Protein AF-A0A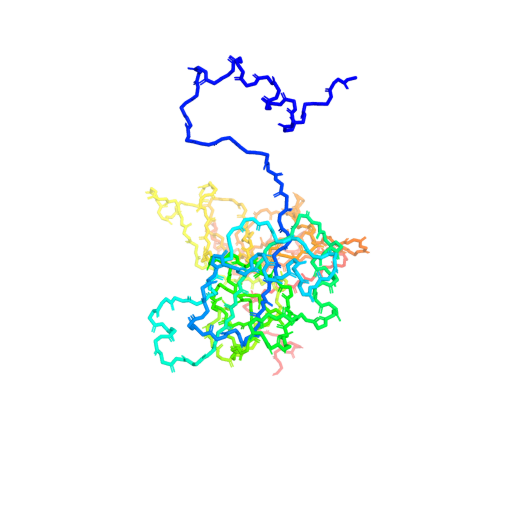6G1GPB8-F1 (afdb_monomer_lite)

Sequence (281 aa):
MQSFTGQYLLDQKAIWEKEVSFHKVQLNQSWFKVVIHGVPIDVDLSNIPSEISLYNDGLQVIGNPYWLTSAEKRQVQKAESIVVAFATEKEASFCIRNKVYIAGISARVEKMYSTSVNAQCRQCQGFGHLESRCRNAPKCQLCGENHPTLRMDVIAVQEPWILGSSQNPRDFTGSNRRSISHRSFTQILPEGDIRPRVMLYAARDMQAQINTSPSFPTDPDCLLLSIRTRGFGFQLLNIYEEASLRDGLARTIPRVVLPFQVQSKTIVLGDFNTHHPLWDP

Radius of gyration: 29.98 Å; chains: 1; bounding box: 63×48×78 Å

Structure (mmCIF, N/CA/C/O backbone):
data_AF-A0A6G1GPB8-F1
#
_entry.id   AF-A0A6G1GPB8-F1
#
loop_
_atom_site.group_PDB
_atom_site.id
_atom_site.type_symbol
_atom_site.label_atom_id
_atom_site.label_alt_id
_atom_site.label_comp_id
_atom_site.label_asym_id
_atom_site.label_entity_id
_atom_site.label_seq_id
_atom_site.pdbx_PDB_ins_code
_atom_site.Cartn_x
_atom_site.Cartn_y
_atom_site.Cartn_z
_atom_site.occupancy
_atom_site.B_iso_or_equiv
_atom_site.auth_seq_id
_atom_site.auth_comp_id
_atom_site.auth_asym_id
_atom_site.auth_atom_id
_atom_site.pdbx_PDB_model_num
ATOM 1 N N . MET A 1 1 ? -17.998 12.418 -35.255 1.00 48.81 1 MET A N 1
ATOM 2 C CA . MET A 1 1 ? -17.055 13.096 -34.338 1.00 48.81 1 MET A CA 1
ATOM 3 C C . MET A 1 1 ? -15.651 12.869 -34.867 1.00 48.81 1 MET A C 1
ATOM 5 O O . MET A 1 1 ? -15.288 11.714 -35.040 1.00 48.81 1 MET A O 1
ATOM 9 N N . GLN A 1 2 ? -14.897 13.922 -35.192 1.00 59.94 2 GLN A N 1
ATOM 10 C CA . GLN A 1 2 ? -13.473 13.770 -35.513 1.00 59.94 2 GLN A CA 1
ATOM 11 C C . GLN A 1 2 ? -12.730 13.327 -34.248 1.00 59.94 2 GLN A C 1
ATOM 13 O O . GLN A 1 2 ? -12.870 13.947 -33.196 1.00 59.94 2 GLN A O 1
ATOM 18 N N . SER A 1 3 ? -11.981 12.229 -34.330 1.00 65.94 3 SER A N 1
ATOM 19 C CA . SER A 1 3 ? -11.117 11.774 -33.245 1.00 65.94 3 SER A CA 1
ATOM 20 C C . SER A 1 3 ? -9.814 12.570 -33.277 1.00 65.94 3 SER A C 1
ATOM 22 O O . SER A 1 3 ? -9.028 12.428 -34.214 1.00 65.94 3 SER A O 1
ATOM 24 N N . PHE A 1 4 ? -9.573 13.392 -32.260 1.00 81.50 4 PHE A N 1
ATOM 25 C CA . PHE A 1 4 ? -8.315 14.118 -32.094 1.00 81.50 4 PHE A CA 1
ATOM 26 C C . PHE A 1 4 ? -7.210 13.149 -31.655 1.00 81.50 4 PHE A C 1
ATOM 28 O O . PHE A 1 4 ? -7.058 12.846 -30.473 1.00 81.50 4 PHE A O 1
ATOM 35 N N . THR A 1 5 ? -6.473 12.600 -32.620 1.00 84.88 5 THR A N 1
ATOM 36 C CA . THR A 1 5 ? -5.348 11.687 -32.375 1.00 84.88 5 THR A CA 1
ATOM 37 C C . THR A 1 5 ? -4.023 12.449 -32.278 1.00 84.88 5 THR A C 1
ATOM 39 O O . THR A 1 5 ? -3.919 13.610 -32.671 1.00 84.88 5 THR A O 1
ATOM 42 N N . GLY A 1 6 ? -2.964 11.782 -31.805 1.00 81.25 6 GLY A N 1
ATOM 43 C CA . GLY A 1 6 ? -1.611 12.348 -31.873 1.00 81.25 6 GLY A CA 1
ATOM 44 C C . GLY A 1 6 ? -1.165 12.668 -33.308 1.00 81.25 6 GLY A C 1
ATOM 45 O O . GLY A 1 6 ? -0.419 13.620 -33.511 1.00 81.25 6 GLY A O 1
ATOM 46 N N . GLN A 1 7 ? -1.657 11.914 -34.300 1.00 85.06 7 GLN A N 1
ATOM 47 C CA . GLN A 1 7 ? -1.385 12.172 -35.718 1.00 85.06 7 GLN A CA 1
ATOM 48 C C . GLN A 1 7 ? -2.038 13.478 -36.170 1.00 85.06 7 GLN A C 1
ATOM 50 O O . GLN A 1 7 ? -1.370 14.318 -36.755 1.00 85.06 7 GLN A O 1
ATOM 55 N N . TYR A 1 8 ? -3.299 13.698 -35.791 1.00 87.56 8 TYR A N 1
ATOM 56 C CA . TYR A 1 8 ? -3.996 14.951 -36.074 1.00 87.56 8 TYR A CA 1
ATOM 57 C C . TYR A 1 8 ? -3.232 16.172 -35.528 1.00 87.56 8 TYR A C 1
ATOM 59 O O . TYR A 1 8 ? -3.098 17.179 -36.215 1.00 87.56 8 TYR A O 1
ATOM 67 N N . LEU A 1 9 ? -2.676 16.078 -34.314 1.00 86.75 9 LEU A N 1
ATOM 68 C CA . LEU A 1 9 ? -1.858 17.152 -33.733 1.00 86.75 9 LEU A CA 1
ATOM 69 C C . LEU A 1 9 ? -0.583 17.438 -34.537 1.00 86.75 9 LEU A C 1
ATOM 71 O O . LEU A 1 9 ? -0.199 18.602 -34.659 1.00 86.75 9 LEU A O 1
ATOM 75 N N . LEU A 1 10 ? 0.063 16.406 -35.086 1.00 86.19 10 LEU A N 1
ATOM 76 C CA . LEU A 1 10 ? 1.211 16.577 -35.978 1.00 86.19 10 LEU A CA 1
ATOM 77 C C . LEU A 1 10 ? 0.816 17.202 -37.314 1.00 86.19 10 LEU A C 1
ATOM 79 O O . LEU A 1 10 ? 1.508 18.100 -37.785 1.00 86.19 10 LEU A O 1
ATOM 83 N N . ASP A 1 11 ? -0.296 16.769 -37.900 1.00 89.44 11 ASP A N 1
ATOM 84 C CA . ASP A 1 11 ? -0.778 17.300 -39.177 1.00 89.44 11 ASP A CA 1
ATOM 85 C C . ASP A 1 11 ? -1.136 18.794 -39.055 1.00 89.44 11 ASP A C 1
ATOM 87 O O . ASP A 1 11 ? -0.971 19.563 -39.999 1.00 89.44 11 ASP A O 1
ATOM 91 N N . GLN A 1 12 ? -1.564 19.227 -37.864 1.00 90.19 12 GLN A N 1
ATOM 92 C CA . GLN A 1 12 ? -1.891 20.618 -37.536 1.00 90.19 12 GLN A CA 1
ATOM 93 C C . GLN A 1 12 ? -0.718 21.406 -36.916 1.00 90.19 12 GLN A C 1
ATOM 95 O O . GLN A 1 12 ? -0.934 22.464 -36.321 1.00 90.19 12 GLN A O 1
ATOM 100 N N . LYS A 1 13 ? 0.529 20.926 -37.048 1.00 89.00 13 LYS A N 1
ATOM 101 C CA . LYS A 1 13 ? 1.723 21.535 -36.428 1.00 89.00 13 LYS A CA 1
ATOM 102 C C . LYS A 1 13 ? 1.865 23.038 -36.682 1.00 89.00 13 LYS A C 1
ATOM 104 O O . LYS A 1 13 ? 2.173 23.780 -35.753 1.00 89.00 13 LYS A O 1
ATOM 109 N N . ALA A 1 14 ? 1.583 23.492 -37.903 1.00 89.81 14 ALA A N 1
ATOM 110 C CA . ALA A 1 14 ? 1.716 24.896 -38.306 1.00 89.81 14 ALA A CA 1
ATOM 111 C C . ALA A 1 14 ? 0.868 25.879 -37.471 1.00 89.81 14 ALA A C 1
ATOM 113 O O . ALA A 1 14 ? 1.182 27.067 -37.418 1.00 89.81 14 ALA A O 1
ATOM 114 N N . ILE A 1 15 ? -0.202 25.395 -36.826 1.00 90.81 15 ILE A N 1
ATOM 115 C CA . ILE A 1 15 ? -1.097 26.211 -35.996 1.00 90.81 15 ILE A CA 1
ATOM 116 C C . ILE A 1 15 ? -0.461 26.514 -34.637 1.00 90.81 15 ILE A C 1
ATOM 118 O O . ILE A 1 15 ? -0.562 27.636 -34.155 1.00 90.81 15 ILE A O 1
ATOM 122 N N . TRP A 1 16 ? 0.183 25.526 -34.012 1.00 89.50 16 TRP A N 1
ATOM 123 C CA . TRP A 1 16 ? 0.635 25.632 -32.622 1.00 89.50 16 TRP A CA 1
ATOM 124 C C . TRP A 1 16 ? 2.150 25.778 -32.471 1.00 89.50 16 TRP A C 1
ATOM 126 O O . TRP A 1 16 ? 2.612 26.172 -31.403 1.00 89.50 16 TRP A O 1
ATOM 136 N N . GLU A 1 17 ? 2.947 25.501 -33.509 1.00 92.19 17 GLU A N 1
ATOM 137 C CA . GLU A 1 17 ? 4.412 25.528 -33.392 1.00 92.19 17 GLU A CA 1
ATOM 138 C C . GLU A 1 17 ? 4.990 26.910 -33.061 1.00 92.19 17 GLU A C 1
ATOM 140 O O . GLU A 1 17 ? 6.094 26.996 -32.535 1.00 92.19 17 GLU A O 1
ATOM 145 N N . LYS A 1 18 ? 4.246 27.985 -33.347 1.00 91.44 18 LYS A N 1
ATOM 146 C CA . LYS A 1 18 ? 4.636 29.369 -33.029 1.00 91.44 18 LYS A CA 1
ATOM 147 C C . LYS A 1 18 ? 4.343 29.754 -31.579 1.00 91.44 18 LYS A C 1
ATOM 149 O O . LYS A 1 18 ? 4.975 30.660 -31.051 1.00 91.44 18 LYS A O 1
ATOM 154 N N . GLU A 1 19 ? 3.409 29.051 -30.948 1.00 90.62 19 GLU A N 1
ATOM 155 C CA . GLU A 1 19 ? 2.918 29.340 -29.598 1.00 90.62 19 GLU A CA 1
ATOM 156 C C . GLU A 1 19 ? 3.666 28.535 -28.522 1.00 90.62 19 GLU A C 1
ATOM 158 O O . GLU A 1 19 ? 3.541 28.809 -27.330 1.00 90.62 19 GLU A O 1
ATOM 163 N N . VAL A 1 20 ? 4.449 27.522 -28.919 1.00 87.50 20 VAL A N 1
ATOM 164 C CA . VAL A 1 20 ? 5.138 26.608 -27.999 1.00 87.50 20 VAL A CA 1
ATOM 165 C C . VAL A 1 20 ? 6.595 26.435 -28.412 1.00 87.50 20 VAL A C 1
ATOM 167 O O . VAL A 1 20 ? 6.888 26.028 -29.531 1.00 87.50 20 VAL A O 1
ATOM 170 N N . SER A 1 21 ? 7.525 26.669 -27.485 1.00 89.31 21 SER A N 1
ATOM 171 C CA . SER A 1 21 ? 8.943 26.355 -27.689 1.00 89.31 21 SER A CA 1
ATOM 172 C C . SER A 1 21 ? 9.205 24.865 -27.451 1.00 89.31 21 SER A C 1
ATOM 174 O O . SER A 1 21 ? 8.857 24.328 -26.397 1.00 89.31 21 SER A O 1
ATOM 176 N N . PHE A 1 22 ? 9.819 24.178 -28.417 1.00 86.81 22 PHE A N 1
ATOM 177 C CA . PHE A 1 22 ? 10.153 22.755 -28.317 1.00 86.81 22 PHE A CA 1
ATOM 178 C C . PHE A 1 22 ? 11.438 22.414 -29.079 1.00 86.81 22 PHE A C 1
ATOM 180 O O . PHE A 1 22 ? 11.827 23.099 -30.020 1.00 86.81 22 PHE A O 1
ATOM 187 N N . HIS A 1 23 ? 12.081 21.306 -28.695 1.00 86.81 23 HIS A N 1
ATOM 188 C CA . HIS A 1 23 ? 13.287 20.802 -29.365 1.00 8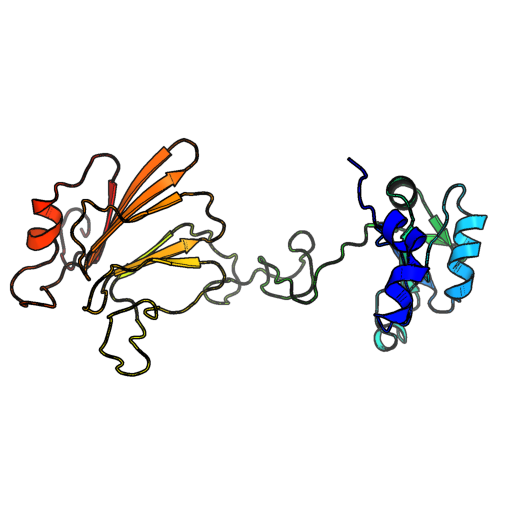6.81 23 HIS A CA 1
ATOM 189 C C . HIS A 1 23 ? 12.973 19.729 -30.420 1.00 86.81 23 HIS A C 1
ATOM 191 O O . HIS A 1 23 ? 13.600 19.668 -31.473 1.00 86.81 23 HIS A O 1
ATOM 197 N N . LYS A 1 24 ? 11.982 18.868 -30.149 1.00 85.25 24 LYS A N 1
ATOM 198 C CA . LYS A 1 24 ? 11.533 17.807 -31.057 1.00 85.25 24 LYS A CA 1
ATOM 199 C C . LYS A 1 24 ? 10.059 17.495 -30.813 1.00 85.25 24 LYS A C 1
ATOM 201 O O . LYS A 1 24 ? 9.623 17.451 -29.666 1.00 85.25 24 LYS A O 1
ATOM 206 N N . VAL A 1 25 ? 9.324 17.217 -31.887 1.00 83.25 25 VAL A N 1
ATOM 207 C CA . VAL A 1 25 ? 7.952 16.696 -31.838 1.00 83.25 25 VAL A CA 1
ATOM 208 C C . VAL A 1 25 ? 7.977 15.257 -32.329 1.00 83.25 25 VAL A C 1
ATOM 210 O O . VAL A 1 25 ? 8.614 14.958 -33.338 1.00 83.25 25 VAL A O 1
ATOM 213 N N . GLN A 1 26 ? 7.309 14.358 -31.618 1.00 80.00 26 GLN A N 1
ATOM 214 C CA . GLN A 1 26 ? 7.187 12.962 -32.022 1.00 80.00 26 GLN A CA 1
ATOM 215 C C . GLN A 1 26 ? 5.873 12.381 -31.507 1.00 80.00 26 GLN A C 1
ATOM 217 O O . GLN A 1 26 ? 5.392 12.775 -30.444 1.00 80.00 26 GLN A O 1
ATOM 222 N N . LEU A 1 27 ? 5.308 11.429 -32.249 1.00 81.38 27 LEU A N 1
ATOM 223 C CA . LEU A 1 27 ? 4.183 10.644 -31.755 1.00 81.38 27 LEU A CA 1
ATOM 224 C C . LEU A 1 27 ? 4.614 9.848 -30.533 1.00 81.38 27 LEU A C 1
ATOM 226 O O . LEU A 1 27 ? 5.690 9.247 -30.515 1.00 81.38 27 LEU A O 1
ATOM 230 N N . ASN A 1 28 ? 3.734 9.794 -29.539 1.00 77.81 28 ASN A N 1
ATOM 231 C CA . ASN A 1 28 ? 3.894 8.865 -28.437 1.00 77.81 28 ASN A CA 1
ATOM 232 C C . ASN A 1 28 ? 3.567 7.447 -28.928 1.00 77.81 28 ASN A C 1
ATOM 234 O O . ASN A 1 28 ? 2.426 6.995 -28.846 1.00 77.81 28 ASN A O 1
ATOM 238 N N . GLN A 1 29 ? 4.560 6.781 -29.513 1.00 75.25 29 GLN A N 1
ATOM 239 C CA . GLN A 1 29 ? 4.475 5.386 -29.930 1.00 75.25 29 GLN A CA 1
ATOM 240 C C . GLN A 1 29 ? 5.029 4.493 -28.823 1.00 75.25 29 GLN A C 1
ATOM 242 O O . GLN A 1 29 ? 6.098 4.755 -28.270 1.00 75.25 29 GLN A O 1
ATOM 247 N N . SER A 1 30 ? 4.310 3.420 -28.497 1.00 81.94 30 SER A N 1
ATOM 248 C CA . SER A 1 30 ? 4.799 2.423 -27.549 1.00 81.94 30 SER A CA 1
ATOM 249 C C . SER A 1 30 ? 5.960 1.648 -28.164 1.00 81.94 30 SER A C 1
ATOM 251 O O . SER A 1 30 ? 5.815 1.039 -29.218 1.00 81.94 30 SER A O 1
ATOM 253 N N . TRP A 1 31 ? 7.113 1.670 -27.503 1.00 91.25 31 TRP A N 1
ATOM 254 C CA . TRP A 1 31 ? 8.274 0.881 -27.905 1.00 91.25 31 TRP A CA 1
ATOM 255 C C . TRP A 1 31 ? 8.315 -0.424 -27.124 1.00 91.25 31 TRP A C 1
ATOM 257 O O . TRP A 1 31 ? 8.257 -0.426 -25.891 1.00 91.25 31 TRP A O 1
ATOM 267 N N . PHE A 1 32 ? 8.485 -1.533 -27.835 1.00 92.81 32 PHE A N 1
ATOM 268 C CA . PHE A 1 32 ? 8.594 -2.854 -27.230 1.00 92.81 32 PHE A CA 1
ATOM 269 C C . PHE A 1 32 ? 10.068 -3.190 -27.031 1.00 92.81 32 PHE A C 1
ATOM 271 O O . PHE A 1 32 ? 10.756 -3.630 -27.950 1.00 92.81 32 PHE A O 1
ATOM 278 N N . LYS A 1 33 ? 10.567 -2.914 -25.823 1.00 94.56 33 LYS A N 1
ATOM 279 C CA . LYS A 1 33 ? 11.980 -3.087 -25.475 1.00 94.56 33 LYS A CA 1
ATOM 280 C C . LYS A 1 33 ? 12.295 -4.519 -25.049 1.00 94.56 33 LYS A C 1
ATOM 282 O O . LYS A 1 33 ? 11.559 -5.125 -24.264 1.00 94.56 33 LYS A O 1
ATOM 287 N N . VAL A 1 34 ? 13.436 -5.024 -25.500 1.00 94.81 34 VAL A N 1
ATOM 288 C CA . VAL A 1 34 ? 13.997 -6.317 -25.093 1.00 94.81 34 VAL A CA 1
ATOM 289 C C . VAL A 1 34 ? 15.451 -6.148 -24.664 1.00 94.81 34 VAL A C 1
ATOM 291 O O . VAL A 1 34 ? 16.120 -5.195 -25.059 1.00 94.81 34 VAL A O 1
ATOM 294 N N . VAL A 1 35 ? 15.921 -7.071 -23.835 1.00 94.88 35 VAL A N 1
ATOM 295 C CA . VAL A 1 35 ? 17.302 -7.165 -23.371 1.00 94.88 35 VAL A CA 1
ATOM 296 C C . VAL A 1 35 ? 17.955 -8.351 -24.066 1.00 94.88 35 VAL A C 1
ATOM 298 O O . VAL A 1 35 ? 17.466 -9.473 -23.947 1.00 94.88 35 VAL A O 1
ATOM 301 N N . ILE A 1 36 ? 19.053 -8.106 -24.773 1.00 94.56 36 ILE A N 1
ATOM 302 C CA . ILE A 1 36 ? 19.884 -9.135 -25.403 1.00 94.56 36 ILE A CA 1
ATOM 303 C C . ILE A 1 36 ? 21.115 -9.328 -24.521 1.00 94.56 36 ILE A C 1
ATOM 305 O O . ILE A 1 36 ? 21.820 -8.364 -24.236 1.00 94.56 36 ILE A O 1
ATOM 309 N N . HIS A 1 37 ? 21.360 -10.553 -24.062 1.00 93.56 37 HIS A N 1
ATOM 310 C CA . HIS A 1 37 ? 22.428 -10.871 -23.115 1.00 93.56 37 HIS A CA 1
ATOM 311 C C . HIS A 1 37 ? 23.673 -11.446 -23.794 1.00 93.56 37 HIS A C 1
ATOM 313 O O . HIS A 1 37 ? 23.559 -12.243 -24.723 1.00 93.56 37 HIS A O 1
ATOM 319 N N . GLY A 1 38 ? 24.845 -11.148 -23.225 1.00 91.69 38 GLY A N 1
ATOM 320 C CA . GLY A 1 38 ? 26.112 -11.779 -23.600 1.00 91.69 38 GLY A CA 1
ATOM 321 C C . GLY A 1 38 ? 26.807 -11.126 -24.793 1.00 91.69 38 GLY A C 1
ATOM 322 O O . GLY A 1 38 ? 27.653 -11.764 -25.405 1.00 91.69 38 GLY A O 1
ATOM 323 N N . VAL A 1 39 ? 26.472 -9.875 -25.109 1.00 93.12 39 VAL A N 1
ATOM 324 C CA . VAL A 1 39 ? 27.070 -9.112 -26.209 1.00 93.12 39 VAL A CA 1
ATOM 325 C C . VAL A 1 39 ? 28.480 -8.649 -25.815 1.00 93.12 39 VAL A C 1
ATOM 327 O O . VAL A 1 39 ? 28.617 -8.041 -24.748 1.00 93.12 39 VAL A O 1
ATOM 330 N N . PRO A 1 40 ? 29.524 -8.918 -26.624 1.00 92.44 40 PRO A N 1
ATOM 331 C CA . PRO A 1 40 ? 30.884 -8.446 -26.354 1.00 92.44 40 PRO A CA 1
ATOM 332 C C . PRO A 1 40 ? 30.959 -6.915 -26.248 1.00 92.44 40 PRO A C 1
ATOM 334 O O . PRO A 1 40 ? 30.280 -6.200 -26.981 1.00 92.44 40 PRO A O 1
ATOM 337 N N . ILE A 1 41 ? 31.748 -6.399 -25.301 1.00 91.38 41 ILE A N 1
ATOM 338 C CA . ILE A 1 41 ? 31.751 -4.960 -24.947 1.00 91.38 41 ILE A CA 1
ATOM 339 C C . ILE A 1 41 ? 32.460 -4.089 -25.993 1.00 91.38 41 ILE A C 1
ATOM 341 O O . ILE A 1 41 ? 32.202 -2.890 -26.079 1.00 91.38 41 ILE A O 1
ATOM 345 N N . ASP A 1 42 ? 33.332 -4.691 -26.790 1.00 89.00 42 ASP A N 1
ATOM 346 C CA . ASP A 1 42 ? 34.052 -4.083 -27.909 1.00 89.00 42 ASP A CA 1
ATOM 347 C C . ASP A 1 42 ? 33.181 -3.876 -29.160 1.00 89.00 42 ASP A C 1
ATOM 349 O O . ASP A 1 42 ? 33.619 -3.229 -30.111 1.00 89.00 42 ASP A O 1
ATOM 353 N N . VAL A 1 43 ? 31.939 -4.371 -29.156 1.00 89.50 43 VAL A N 1
ATOM 354 C CA . VAL A 1 43 ? 30.991 -4.173 -30.256 1.00 89.50 43 VAL A CA 1
ATOM 355 C C . VAL A 1 43 ? 30.523 -2.721 -30.326 1.00 89.50 43 VAL A C 1
ATOM 357 O O . VAL A 1 43 ? 30.059 -2.129 -29.347 1.00 89.50 43 VAL A O 1
ATOM 360 N N . ASP A 1 44 ? 30.568 -2.168 -31.535 1.00 90.88 44 ASP A N 1
ATOM 361 C CA . ASP A 1 44 ? 29.996 -0.865 -31.843 1.00 90.88 44 ASP A CA 1
ATOM 362 C C . ASP A 1 44 ? 28.461 -0.942 -31.911 1.00 90.88 44 ASP A C 1
ATOM 364 O O . ASP A 1 44 ? 27.877 -1.483 -32.855 1.00 90.88 44 ASP A O 1
ATOM 368 N N . LEU A 1 45 ? 27.800 -0.350 -30.908 1.00 92.12 45 LEU A N 1
ATOM 369 C CA . LEU A 1 45 ? 26.339 -0.307 -30.806 1.00 92.12 45 LEU A CA 1
ATOM 370 C C . LEU A 1 45 ? 25.653 0.374 -31.996 1.00 92.12 45 LEU A C 1
ATOM 372 O O . LEU A 1 45 ? 24.474 0.106 -32.233 1.00 92.12 45 LEU A O 1
ATOM 376 N N . SER A 1 46 ? 26.349 1.242 -32.735 1.00 90.62 46 SER A N 1
ATOM 377 C CA . SER A 1 46 ? 25.768 1.928 -33.893 1.00 90.62 46 SER A CA 1
ATOM 378 C C . SER A 1 46 ? 25.494 0.981 -35.068 1.00 90.62 46 SER A C 1
ATOM 380 O O . SER A 1 46 ? 24.564 1.220 -35.837 1.00 90.62 46 SER A O 1
ATOM 382 N N . ASN A 1 47 ? 26.222 -0.139 -35.148 1.00 91.94 47 ASN A N 1
ATOM 383 C CA . ASN A 1 47 ? 26.066 -1.146 -36.201 1.00 91.94 47 ASN A CA 1
ATOM 384 C C . ASN A 1 47 ? 25.026 -2.222 -35.857 1.00 91.94 47 ASN A C 1
ATOM 386 O O . ASN A 1 47 ? 24.541 -2.921 -36.747 1.00 91.94 47 ASN A O 1
ATOM 390 N N . ILE A 1 48 ? 24.640 -2.328 -34.582 1.00 92.25 48 ILE A N 1
ATOM 391 C CA . ILE A 1 48 ? 23.716 -3.355 -34.088 1.00 92.25 48 ILE A CA 1
ATOM 392 C C . ILE A 1 48 ? 22.350 -3.353 -34.789 1.00 92.25 48 ILE A C 1
ATOM 394 O O . ILE A 1 48 ? 21.863 -4.443 -35.090 1.00 92.25 48 ILE A O 1
ATOM 398 N N . PRO A 1 49 ? 21.705 -2.203 -35.082 1.00 93.62 49 PRO A N 1
ATOM 399 C CA . PRO A 1 49 ? 20.441 -2.209 -35.813 1.00 93.62 49 PRO A CA 1
ATOM 400 C C . PRO A 1 49 ? 20.566 -2.883 -37.184 1.00 93.62 49 PRO A C 1
ATOM 402 O O . PRO A 1 49 ? 19.773 -3.765 -37.502 1.00 93.62 49 PRO A O 1
ATOM 405 N N . SER A 1 50 ? 21.595 -2.520 -37.955 1.00 91.31 50 SER A N 1
ATOM 406 C CA . SER A 1 50 ? 21.859 -3.090 -39.279 1.00 91.31 50 SER A CA 1
ATOM 407 C C . SER A 1 50 ? 22.195 -4.577 -39.203 1.00 91.31 50 SER A C 1
ATOM 409 O O . SER A 1 50 ? 21.712 -5.360 -40.015 1.00 91.31 50 SER A O 1
ATOM 411 N N . GLU A 1 51 ? 22.994 -4.977 -38.214 1.00 92.50 51 GLU A N 1
ATOM 412 C CA . GLU A 1 51 ? 23.377 -6.372 -38.012 1.00 92.50 51 GLU A CA 1
ATOM 413 C C . GLU A 1 51 ? 22.174 -7.253 -37.653 1.00 92.50 51 GLU A C 1
ATOM 415 O O . GLU A 1 51 ? 21.973 -8.305 -38.264 1.00 92.50 51 GLU A O 1
ATOM 420 N N . ILE A 1 52 ? 21.335 -6.811 -36.709 1.00 92.00 52 ILE A N 1
ATOM 421 C CA . ILE A 1 52 ? 20.122 -7.546 -36.335 1.00 92.00 52 ILE A CA 1
ATOM 422 C C . ILE A 1 52 ? 19.213 -7.704 -37.553 1.00 92.00 52 ILE A C 1
ATOM 424 O O . ILE A 1 52 ? 18.761 -8.819 -37.806 1.00 92.00 52 ILE A O 1
ATOM 428 N N . SER A 1 53 ? 18.997 -6.633 -38.322 1.00 92.00 53 SER A N 1
ATOM 429 C CA . SER A 1 53 ? 18.170 -6.672 -39.531 1.00 92.00 53 SER A CA 1
ATOM 430 C C . SER A 1 53 ? 18.728 -7.589 -40.626 1.00 92.00 53 SER A C 1
ATOM 432 O O . SER A 1 53 ? 17.949 -8.134 -41.401 1.00 92.00 53 SER A O 1
ATOM 434 N N . LEU A 1 54 ? 20.053 -7.758 -40.709 1.00 91.25 54 LEU A N 1
ATOM 435 C CA . LEU A 1 54 ? 20.709 -8.583 -41.727 1.00 91.25 54 LEU A CA 1
ATOM 436 C C . LEU A 1 54 ? 20.674 -10.081 -41.397 1.00 91.25 54 LEU A C 1
ATOM 438 O O . LEU A 1 54 ? 20.483 -10.899 -42.291 1.00 91.25 54 LEU A O 1
ATOM 442 N N . TYR A 1 55 ? 20.892 -10.445 -40.131 1.00 90.31 55 TYR A N 1
ATOM 443 C CA . TYR A 1 55 ? 21.036 -11.848 -39.717 1.00 90.31 55 TYR A CA 1
ATOM 444 C C . TYR A 1 55 ? 19.782 -12.440 -39.066 1.00 90.31 55 TYR A C 1
ATOM 446 O O . TYR A 1 55 ? 19.772 -13.621 -38.719 1.00 90.31 55 TYR A O 1
ATOM 454 N N . ASN A 1 56 ? 18.730 -11.640 -38.872 1.00 90.38 56 ASN A N 1
ATOM 455 C CA . ASN A 1 56 ? 17.497 -12.071 -38.223 1.00 90.38 56 ASN A CA 1
ATOM 456 C C . ASN A 1 56 ? 16.285 -11.575 -39.020 1.00 90.38 56 ASN A C 1
ATOM 458 O O . ASN A 1 56 ? 15.746 -10.496 -38.761 1.00 90.38 56 ASN A O 1
ATOM 462 N N . ASP A 1 57 ? 15.849 -12.389 -39.983 1.00 88.12 57 ASP A N 1
ATOM 463 C CA . ASP A 1 57 ? 14.725 -12.070 -40.863 1.00 88.12 57 ASP A CA 1
ATOM 464 C C . ASP A 1 57 ? 13.474 -11.649 -40.079 1.00 88.12 57 ASP A C 1
ATOM 466 O O . ASP A 1 57 ? 13.033 -12.311 -39.134 1.00 88.12 57 ASP A O 1
ATOM 470 N N . GLY A 1 58 ? 12.879 -10.533 -40.502 1.00 87.12 58 GLY A N 1
ATOM 471 C CA . GLY A 1 58 ? 11.660 -9.997 -39.898 1.00 87.12 58 GLY A CA 1
ATOM 472 C C . GLY A 1 58 ? 11.869 -9.207 -38.602 1.00 87.12 58 GLY A C 1
ATOM 473 O O . GLY A 1 58 ? 10.878 -8.852 -37.965 1.00 87.12 58 GLY A O 1
ATOM 474 N N . LEU A 1 59 ? 13.112 -8.905 -38.210 1.00 92.38 59 LEU A N 1
ATOM 475 C CA . LEU A 1 59 ? 13.415 -7.980 -37.117 1.00 92.38 59 LEU A CA 1
ATOM 476 C C . LEU A 1 59 ? 13.925 -6.642 -37.655 1.00 92.38 59 LEU A C 1
ATOM 478 O O . LEU A 1 59 ? 14.824 -6.603 -38.485 1.00 92.38 59 LEU A O 1
ATOM 482 N N . GLN A 1 60 ? 13.363 -5.539 -37.156 1.00 93.50 60 GLN A N 1
ATOM 483 C CA . GLN A 1 60 ? 13.830 -4.180 -37.438 1.00 93.50 60 GLN A CA 1
ATOM 484 C C . GLN A 1 60 ? 13.917 -3.390 -36.133 1.00 93.50 60 GLN A C 1
ATOM 486 O O . GLN A 1 60 ? 12.905 -3.100 -35.490 1.00 93.50 60 GLN A O 1
ATOM 491 N N . VAL A 1 61 ? 15.140 -3.061 -35.717 1.00 93.12 61 VAL A N 1
ATOM 492 C CA . VAL A 1 61 ? 15.368 -2.280 -34.495 1.00 93.12 61 VAL A CA 1
ATOM 493 C C . VAL A 1 61 ? 15.016 -0.816 -34.744 1.00 93.12 61 VAL A C 1
ATOM 495 O O . VAL A 1 61 ? 15.425 -0.228 -35.742 1.00 93.12 61 VAL A O 1
ATOM 498 N N . ILE A 1 62 ? 14.288 -0.214 -33.805 1.00 91.81 62 ILE A N 1
ATOM 499 C CA . ILE A 1 62 ? 13.993 1.219 -33.792 1.00 91.81 62 ILE A CA 1
ATOM 500 C C . ILE A 1 62 ? 14.765 1.927 -32.677 1.00 91.81 62 ILE A C 1
ATOM 502 O O . ILE A 1 62 ? 14.963 1.394 -31.584 1.00 91.81 62 ILE A O 1
ATOM 506 N N . GLY A 1 63 ? 15.157 3.173 -32.942 1.00 88.69 63 GLY A N 1
ATOM 507 C CA . GLY A 1 63 ? 15.964 3.963 -32.014 1.00 88.69 63 GLY A CA 1
ATOM 508 C C . GLY A 1 63 ? 17.384 3.417 -31.842 1.00 88.69 63 GLY A C 1
ATOM 509 O O . GLY A 1 63 ? 17.821 2.520 -32.558 1.00 88.69 63 GLY A O 1
ATOM 510 N N . ASN A 1 64 ? 18.112 3.986 -30.881 1.00 92.19 64 ASN A N 1
ATOM 511 C CA . ASN A 1 64 ? 19.501 3.616 -30.632 1.00 92.19 64 ASN A CA 1
ATOM 512 C C . ASN A 1 64 ? 19.582 2.552 -29.530 1.00 92.19 64 ASN A C 1
ATOM 514 O O . ASN A 1 64 ? 19.054 2.786 -28.432 1.00 92.19 64 ASN A O 1
ATOM 518 N N . PRO A 1 65 ? 20.262 1.419 -29.779 1.00 94.31 65 PRO A N 1
ATOM 519 C CA . PRO A 1 65 ? 20.613 0.478 -28.732 1.00 94.31 65 PRO A CA 1
ATOM 520 C C . PRO A 1 65 ? 21.458 1.142 -27.648 1.00 94.31 65 PRO A C 1
ATOM 522 O O . PRO A 1 65 ? 22.237 2.059 -27.911 1.00 94.31 65 PRO A O 1
ATOM 525 N N . TYR A 1 66 ? 21.328 0.658 -26.419 1.00 94.12 66 TYR A N 1
ATOM 526 C CA . TYR A 1 66 ? 22.159 1.115 -25.311 1.00 94.12 66 TYR A CA 1
ATOM 527 C C . TYR A 1 66 ? 22.455 -0.020 -24.342 1.00 94.12 66 TYR A C 1
ATOM 529 O O . TYR A 1 66 ? 21.665 -0.945 -24.169 1.00 94.12 66 TYR A O 1
ATOM 537 N N . TRP A 1 67 ? 23.602 0.065 -23.683 1.00 93.94 67 TRP A N 1
ATOM 538 C CA . TRP A 1 67 ? 23.993 -0.861 -22.628 1.00 93.94 67 TRP A CA 1
ATOM 539 C C . TRP A 1 67 ? 23.091 -0.739 -21.399 1.00 93.94 67 TRP A C 1
ATOM 541 O O . TRP A 1 67 ? 22.779 0.370 -20.960 1.00 93.94 67 TRP A O 1
ATOM 551 N N . LEU A 1 68 ? 22.716 -1.871 -20.803 1.00 89.19 68 LEU A N 1
ATOM 552 C CA . LEU A 1 68 ? 21.864 -1.893 -19.614 1.00 89.19 68 LEU A CA 1
ATOM 553 C C . LEU A 1 68 ? 22.597 -1.379 -18.363 1.00 89.19 68 LEU A C 1
ATOM 555 O O . LEU A 1 68 ? 21.978 -0.794 -17.474 1.00 89.19 68 LEU A O 1
ATOM 559 N N . THR A 1 69 ? 23.911 -1.595 -18.289 1.00 86.88 69 THR A N 1
ATOM 560 C CA . THR A 1 69 ? 24.768 -1.186 -17.165 1.00 86.88 69 THR A CA 1
ATOM 561 C C . THR A 1 69 ? 25.579 0.081 -17.460 1.00 86.88 69 THR A C 1
ATOM 563 O O . THR A 1 69 ? 25.772 0.463 -18.615 1.00 86.88 69 THR A O 1
ATOM 566 N N . SER A 1 70 ? 26.075 0.753 -16.412 1.00 86.31 70 SER A N 1
ATOM 567 C CA . SER A 1 70 ? 26.941 1.936 -16.537 1.00 86.31 70 SER A CA 1
ATOM 568 C C . SER A 1 70 ? 28.325 1.589 -17.097 1.00 86.31 70 SER A C 1
ATOM 570 O O . SER A 1 70 ? 28.807 0.471 -16.933 1.00 86.31 70 SER A O 1
ATOM 572 N N . ALA A 1 71 ? 28.995 2.565 -17.721 1.00 88.06 71 ALA A N 1
ATOM 573 C CA . ALA A 1 71 ? 30.321 2.369 -18.317 1.00 88.06 71 ALA A CA 1
ATOM 574 C C . ALA A 1 71 ? 31.375 1.871 -17.311 1.00 88.06 71 ALA A C 1
ATOM 576 O O . ALA A 1 71 ? 32.179 1.013 -17.655 1.00 88.06 71 ALA A O 1
ATOM 577 N N . GLU A 1 72 ? 31.327 2.340 -16.062 1.00 87.81 72 GLU A N 1
ATOM 578 C CA . GLU A 1 72 ? 32.225 1.917 -14.976 1.00 87.81 72 GLU A CA 1
ATOM 579 C C . GLU A 1 72 ? 32.141 0.410 -14.700 1.00 87.81 72 GLU A C 1
ATOM 581 O O . GLU A 1 72 ? 33.161 -0.269 -14.626 1.00 87.81 72 GLU A O 1
ATOM 586 N N . LYS A 1 73 ? 30.923 -0.144 -14.616 1.00 84.44 73 LYS A N 1
ATOM 587 C CA . LYS A 1 73 ? 30.714 -1.580 -14.360 1.00 84.44 73 LYS A CA 1
ATOM 588 C C . LYS A 1 73 ? 31.180 -2.457 -15.521 1.00 84.44 73 LYS A C 1
ATOM 590 O O . LYS A 1 73 ? 31.538 -3.612 -15.300 1.00 84.44 73 LYS A O 1
ATOM 595 N N . ARG A 1 74 ? 31.183 -1.910 -16.740 1.00 88.62 74 ARG A N 1
ATOM 596 C CA . ARG A 1 74 ? 31.573 -2.626 -17.960 1.00 88.62 74 ARG A CA 1
ATOM 597 C C . ARG A 1 74 ? 33.083 -2.806 -18.105 1.00 88.62 74 ARG A C 1
ATOM 599 O O . ARG A 1 74 ? 33.490 -3.757 -18.754 1.00 88.62 74 ARG A O 1
ATOM 606 N N . GLN A 1 75 ? 33.913 -1.965 -17.482 1.00 83.38 75 GLN A N 1
ATOM 607 C CA . GLN A 1 75 ? 35.376 -1.999 -17.669 1.00 83.38 75 GLN A CA 1
ATOM 608 C C . GLN A 1 75 ? 36.022 -3.350 -17.321 1.00 83.38 75 GLN A C 1
ATOM 610 O O . GLN A 1 75 ? 37.055 -3.704 -17.878 1.00 83.38 75 GLN A O 1
ATOM 615 N N . VAL A 1 76 ? 35.416 -4.108 -16.404 1.00 85.38 76 VAL A N 1
ATOM 616 C CA . VAL A 1 76 ? 35.941 -5.394 -15.914 1.00 85.38 76 VAL A CA 1
ATOM 617 C C . VAL A 1 76 ? 35.303 -6.614 -16.585 1.00 85.38 76 VAL A C 1
ATOM 619 O O . VAL A 1 76 ? 35.661 -7.750 -16.279 1.00 85.38 76 VAL A O 1
ATOM 622 N N . GLN A 1 77 ? 34.323 -6.406 -17.464 1.00 84.44 77 GLN A N 1
ATOM 623 C CA . GLN A 1 77 ? 33.518 -7.471 -18.056 1.00 84.44 77 GLN A CA 1
ATOM 624 C C . GLN A 1 77 ? 33.963 -7.750 -19.497 1.00 84.44 77 GLN A C 1
ATOM 626 O O . GLN A 1 77 ? 34.480 -6.877 -20.182 1.00 84.44 77 GLN A O 1
ATOM 631 N N . LYS A 1 78 ? 33.773 -8.987 -19.972 1.00 87.00 78 LYS A N 1
ATOM 632 C CA . LYS A 1 78 ? 34.036 -9.356 -21.380 1.00 87.00 78 LYS A CA 1
ATOM 633 C C . LYS A 1 78 ? 32.790 -9.254 -22.262 1.00 87.00 78 LYS A C 1
ATOM 635 O O . LYS A 1 78 ? 32.904 -9.084 -23.468 1.00 87.00 78 LYS A O 1
ATOM 640 N N . ALA A 1 79 ? 31.613 -9.369 -21.656 1.00 90.06 79 ALA A N 1
ATOM 641 C CA . ALA A 1 79 ? 30.325 -9.300 -22.326 1.00 90.06 79 ALA A CA 1
ATOM 642 C C . ALA A 1 79 ? 29.278 -8.703 -21.380 1.00 90.06 79 ALA A C 1
ATOM 644 O O . ALA A 1 79 ? 29.369 -8.889 -20.165 1.00 90.06 79 ALA A O 1
ATOM 645 N N . GLU A 1 80 ? 28.279 -8.022 -21.936 1.00 91.88 80 GLU A N 1
ATOM 646 C CA . GLU A 1 80 ? 27.182 -7.413 -21.182 1.00 91.88 80 GLU A CA 1
ATOM 647 C C . GLU A 1 80 ? 25.849 -7.506 -21.946 1.00 91.88 80 GLU A C 1
ATOM 649 O O . GLU A 1 80 ? 25.710 -8.265 -22.906 1.00 91.88 80 GLU A O 1
ATOM 654 N N . SER A 1 81 ? 24.822 -6.807 -21.471 1.00 93.69 81 SER A N 1
ATOM 655 C CA . SER A 1 81 ? 23.469 -6.839 -21.988 1.00 93.69 81 SER A CA 1
ATOM 656 C C . SER A 1 81 ? 23.140 -5.503 -22.638 1.00 93.69 81 SER A C 1
ATOM 658 O O . SER A 1 81 ? 23.329 -4.438 -22.048 1.00 93.69 81 SER A O 1
ATOM 660 N N . ILE A 1 82 ? 22.583 -5.554 -23.839 1.00 94.81 82 ILE A N 1
ATOM 661 C CA . ILE A 1 82 ? 22.101 -4.365 -24.542 1.00 94.81 82 ILE A CA 1
ATOM 662 C C . ILE A 1 82 ? 20.580 -4.343 -24.535 1.00 94.81 82 ILE A C 1
ATOM 664 O O . ILE A 1 82 ? 19.920 -5.383 -24.509 1.00 94.81 82 ILE A O 1
ATOM 668 N N . VAL A 1 83 ? 20.017 -3.145 -24.578 1.00 94.88 83 VAL A N 1
ATOM 669 C CA . VAL A 1 83 ? 18.594 -2.919 -24.786 1.00 94.88 83 VAL A CA 1
ATOM 670 C C . VAL A 1 83 ? 18.378 -2.504 -26.230 1.00 94.88 83 VAL A C 1
ATOM 672 O O . VAL A 1 83 ? 18.985 -1.539 -26.693 1.00 94.88 83 VAL A O 1
ATOM 675 N N . VAL A 1 84 ? 17.468 -3.195 -26.912 1.00 95.19 84 VAL A N 1
ATOM 676 C CA . VAL A 1 84 ? 16.969 -2.821 -28.242 1.00 95.19 84 VAL A CA 1
ATOM 677 C C . VAL A 1 84 ? 15.451 -2.663 -28.194 1.00 95.19 84 VAL A C 1
ATOM 679 O O . VAL A 1 84 ? 14.787 -3.213 -27.310 1.00 95.19 84 VAL A O 1
ATOM 682 N N . ALA A 1 85 ? 14.890 -1.882 -29.113 1.00 94.88 85 ALA A N 1
ATOM 683 C CA . ALA A 1 85 ? 13.459 -1.614 -29.177 1.00 94.88 85 ALA A CA 1
ATOM 684 C C . ALA A 1 85 ? 12.882 -1.995 -30.542 1.00 94.88 85 ALA A C 1
ATOM 686 O O . ALA A 1 85 ? 13.544 -1.827 -31.562 1.00 94.88 85 ALA A O 1
ATOM 687 N N . PHE A 1 86 ? 11.634 -2.459 -30.542 1.00 94.50 86 PHE A N 1
ATOM 688 C CA . PHE A 1 86 ? 10.858 -2.770 -31.743 1.00 94.50 86 PHE A CA 1
ATOM 689 C C . PHE A 1 86 ? 9.575 -1.939 -31.796 1.00 94.50 86 PHE A C 1
ATOM 691 O O . PHE A 1 86 ? 9.044 -1.532 -30.753 1.00 94.50 86 PHE A O 1
ATOM 698 N N . ALA A 1 87 ? 9.074 -1.701 -33.010 1.00 91.56 87 ALA A N 1
ATOM 699 C CA . ALA A 1 87 ? 7.841 -0.953 -33.238 1.00 91.56 87 ALA A CA 1
ATOM 700 C C . ALA A 1 87 ? 6.597 -1.766 -32.856 1.00 91.56 87 ALA A C 1
ATOM 702 O O . ALA A 1 87 ? 5.596 -1.195 -32.422 1.00 91.56 87 ALA A O 1
ATOM 703 N N . THR A 1 88 ? 6.657 -3.096 -32.982 1.00 91.88 88 THR A N 1
ATOM 704 C CA . THR A 1 88 ? 5.519 -3.978 -32.706 1.00 91.88 88 THR A CA 1
ATOM 705 C C . THR A 1 88 ? 5.812 -5.022 -31.629 1.00 91.88 88 THR A C 1
ATOM 707 O O . THR A 1 88 ? 6.927 -5.527 -31.480 1.00 91.88 88 THR A O 1
ATOM 710 N N . GLU A 1 89 ? 4.767 -5.424 -30.898 1.00 91.75 89 GLU A N 1
ATOM 711 C CA . GLU A 1 89 ? 4.862 -6.523 -29.930 1.00 91.75 89 GLU A CA 1
ATOM 712 C C . GLU A 1 89 ? 5.189 -7.861 -30.607 1.00 91.75 89 GLU A C 1
ATOM 714 O O . GLU A 1 89 ? 5.821 -8.724 -29.998 1.00 91.75 89 GLU A O 1
ATOM 719 N N . LYS A 1 90 ? 4.783 -8.035 -31.873 1.00 92.31 90 LYS A N 1
ATOM 720 C CA . LYS A 1 90 ? 5.058 -9.242 -32.660 1.00 92.31 90 LYS A CA 1
ATOM 721 C C . LYS A 1 90 ? 6.553 -9.411 -32.914 1.00 92.31 90 LYS A C 1
ATOM 723 O O . LYS A 1 90 ? 7.063 -10.495 -32.649 1.00 92.31 90 LYS A O 1
ATOM 728 N N . GLU A 1 91 ? 7.243 -8.358 -33.352 1.00 93.44 91 GLU A N 1
ATOM 729 C CA . GLU A 1 91 ? 8.700 -8.364 -33.556 1.00 93.44 91 GLU A CA 1
ATOM 730 C C . GLU A 1 91 ? 9.436 -8.637 -32.242 1.00 93.44 91 GLU A C 1
ATOM 732 O O . GLU A 1 91 ? 10.258 -9.547 -32.173 1.00 93.44 91 GLU A O 1
ATOM 737 N N . ALA A 1 92 ? 9.080 -7.933 -31.160 1.00 93.25 92 ALA A N 1
ATOM 738 C CA . ALA A 1 92 ? 9.689 -8.161 -29.850 1.00 93.25 92 ALA A CA 1
ATOM 739 C C . ALA A 1 92 ? 9.454 -9.596 -29.342 1.00 93.25 92 ALA A C 1
ATOM 741 O O . ALA A 1 92 ? 10.373 -10.245 -28.849 1.00 93.25 92 ALA A O 1
ATOM 742 N N . SER A 1 93 ? 8.238 -10.127 -29.496 1.00 92.88 93 SER A N 1
ATOM 743 C CA . SER A 1 93 ? 7.902 -11.500 -29.096 1.00 92.88 93 SER A CA 1
ATOM 744 C C . SER A 1 93 ? 8.577 -12.549 -29.980 1.00 92.88 93 SER A C 1
ATOM 746 O O . SER A 1 93 ? 8.903 -13.636 -29.505 1.00 92.88 93 SER A O 1
ATOM 748 N N . PHE A 1 94 ? 8.780 -12.260 -31.266 1.00 92.38 94 PHE A N 1
ATOM 749 C CA . PHE A 1 94 ? 9.555 -13.104 -32.172 1.00 92.38 94 PHE A CA 1
ATOM 750 C C . PHE A 1 94 ? 11.032 -13.117 -31.763 1.00 92.38 94 PHE A C 1
ATOM 752 O O . PHE A 1 94 ? 11.603 -14.192 -31.610 1.00 92.38 94 PHE A O 1
ATOM 759 N N . CYS A 1 95 ? 11.602 -11.947 -31.479 1.00 92.94 95 CYS A N 1
ATOM 760 C CA . CYS A 1 95 ? 12.965 -11.772 -30.980 1.00 92.94 95 CYS A CA 1
ATOM 761 C C . CYS A 1 95 ? 13.206 -12.521 -29.655 1.00 92.94 95 CYS A C 1
ATOM 763 O O . CYS A 1 95 ? 14.234 -13.161 -29.486 1.00 92.94 95 CYS A O 1
ATOM 765 N N . ILE A 1 96 ? 12.237 -12.514 -28.730 1.00 93.44 96 ILE A N 1
ATOM 766 C CA . ILE A 1 96 ? 12.342 -13.235 -27.446 1.00 93.44 96 ILE A CA 1
ATOM 767 C C . ILE A 1 96 ? 12.260 -14.760 -27.620 1.00 93.44 96 ILE A C 1
ATOM 769 O O . ILE A 1 96 ? 12.928 -15.499 -26.901 1.00 93.44 96 ILE A O 1
ATOM 773 N N . ARG A 1 97 ? 11.390 -15.249 -28.515 1.00 90.88 97 ARG A N 1
ATOM 774 C CA . ARG A 1 97 ? 11.132 -16.693 -28.667 1.00 90.88 97 ARG A CA 1
ATOM 775 C C . ARG A 1 97 ? 12.183 -17.411 -29.507 1.00 90.88 97 ARG A C 1
ATOM 777 O O . ARG A 1 97 ? 12.354 -18.615 -29.335 1.00 90.88 97 ARG A O 1
ATOM 784 N N . ASN A 1 98 ? 12.851 -16.698 -30.407 1.00 86.38 98 ASN A N 1
ATOM 785 C CA . ASN A 1 98 ? 13.858 -17.261 -31.297 1.00 86.38 98 ASN A CA 1
ATOM 786 C C . ASN A 1 98 ? 15.275 -16.939 -30.809 1.00 86.38 98 ASN A C 1
ATOM 788 O O . ASN A 1 98 ? 15.488 -16.035 -30.005 1.00 86.38 98 ASN A O 1
ATOM 792 N N . LYS A 1 99 ? 16.263 -17.691 -31.302 1.00 80.81 99 LYS A N 1
ATOM 793 C CA . LYS A 1 99 ? 17.672 -17.328 -31.117 1.00 80.81 99 LYS A CA 1
ATOM 794 C C . LYS A 1 99 ? 17.975 -16.107 -31.980 1.00 80.81 99 LYS A C 1
ATOM 796 O O . LYS A 1 99 ? 17.646 -16.120 -33.161 1.00 80.81 99 LYS A O 1
ATOM 801 N N . VAL A 1 100 ? 18.601 -15.094 -31.388 1.00 90.50 100 VAL A N 1
ATOM 802 C CA . VAL A 1 100 ? 19.046 -13.898 -32.110 1.00 90.50 100 VAL A CA 1
ATOM 803 C C . VAL A 1 100 ? 20.540 -13.989 -32.348 1.00 90.50 100 VAL A C 1
ATOM 805 O O . VAL A 1 100 ? 21.300 -14.257 -31.415 1.00 90.50 100 VAL A O 1
ATOM 808 N N . TYR A 1 101 ? 20.949 -13.758 -33.588 1.00 91.00 101 TYR A N 1
ATOM 809 C CA . TYR A 1 101 ? 22.343 -13.710 -33.997 1.00 91.00 101 TYR A CA 1
ATOM 810 C C . TYR A 1 101 ? 22.820 -12.261 -34.052 1.00 91.00 101 TYR A C 1
ATOM 812 O O . TYR A 1 101 ? 22.206 -11.419 -34.705 1.00 91.00 101 TYR A O 1
ATOM 820 N N . ILE A 1 102 ? 23.894 -11.972 -33.324 1.00 89.88 102 ILE A N 1
ATOM 821 C CA . ILE A 1 102 ? 24.483 -10.637 -33.166 1.00 89.88 102 ILE A CA 1
ATOM 822 C C . ILE A 1 102 ? 25.965 -10.805 -32.842 1.00 89.88 102 ILE A C 1
ATOM 824 O O . ILE A 1 102 ? 26.305 -11.701 -32.081 1.00 89.88 102 ILE A O 1
ATOM 828 N N . ALA A 1 103 ? 26.854 -9.999 -33.413 1.00 85.25 103 ALA A N 1
ATOM 829 C CA . ALA A 1 103 ? 28.306 -10.095 -33.267 1.00 85.25 103 ALA A CA 1
ATOM 830 C C . ALA A 1 103 ? 28.861 -11.529 -33.433 1.00 85.25 103 ALA A C 1
ATOM 832 O O . ALA A 1 103 ? 29.749 -11.961 -32.698 1.00 85.25 103 ALA A O 1
ATOM 833 N N . GLY A 1 104 ? 28.284 -12.313 -34.352 1.00 85.62 104 GLY A N 1
ATOM 834 C CA . GLY A 1 104 ? 28.655 -13.718 -34.573 1.00 85.62 104 GLY A CA 1
ATOM 835 C C . GLY A 1 104 ? 28.277 -14.695 -33.446 1.00 85.62 104 GLY A C 1
ATOM 836 O O . GLY A 1 104 ? 28.656 -15.865 -33.507 1.00 85.62 104 GLY A O 1
ATOM 837 N N . ILE A 1 105 ? 27.519 -14.262 -32.434 1.00 89.50 105 ILE A N 1
ATOM 838 C CA . ILE A 1 105 ? 27.043 -15.102 -31.329 1.00 89.50 105 ILE A CA 1
ATOM 839 C C . ILE A 1 105 ? 25.530 -15.324 -31.389 1.00 89.50 105 ILE A C 1
ATOM 841 O O . ILE A 1 105 ? 24.767 -14.467 -31.825 1.00 89.50 105 ILE A O 1
ATOM 845 N N . SER A 1 106 ? 25.084 -16.479 -30.890 1.00 91.50 106 SER A N 1
ATOM 846 C CA . SER A 1 106 ? 23.670 -16.740 -30.603 1.00 91.50 106 SER A CA 1
ATOM 847 C C . SER A 1 106 ? 23.347 -16.229 -29.199 1.00 91.50 106 SER A C 1
ATOM 849 O O . SER A 1 106 ? 23.682 -16.883 -28.209 1.00 91.50 106 SER A O 1
ATOM 851 N N . ALA A 1 107 ? 22.668 -15.091 -29.104 1.00 91.62 107 ALA A N 1
ATOM 852 C CA . ALA A 1 107 ? 22.361 -14.428 -27.845 1.00 91.62 107 ALA A CA 1
ATOM 853 C C . ALA A 1 107 ? 20.992 -14.831 -27.271 1.00 91.62 107 ALA A C 1
ATOM 855 O O . ALA A 1 107 ? 20.033 -15.129 -27.989 1.00 91.62 107 ALA A O 1
ATOM 856 N N . ARG A 1 108 ? 20.898 -14.815 -25.936 1.00 93.19 108 ARG A N 1
ATOM 857 C CA . ARG A 1 108 ? 19.644 -15.021 -25.198 1.00 93.19 108 ARG A CA 1
ATOM 858 C C . ARG A 1 108 ? 18.918 -13.689 -25.053 1.00 93.19 108 ARG A C 1
ATOM 860 O O . ARG A 1 108 ? 19.534 -12.710 -24.636 1.00 93.19 108 ARG A O 1
ATOM 867 N N . VAL A 1 109 ? 17.612 -13.679 -25.308 1.00 94.56 109 VAL A N 1
ATOM 868 C CA . VAL A 1 109 ? 16.791 -12.463 -25.270 1.00 94.56 109 VAL A CA 1
ATOM 869 C C . VAL A 1 109 ? 15.699 -12.572 -24.206 1.00 94.56 109 VAL A C 1
ATOM 871 O O . VAL A 1 109 ? 15.058 -13.610 -24.058 1.00 94.56 109 VAL A O 1
ATOM 874 N N . GLU A 1 110 ? 15.470 -11.493 -23.460 1.00 92.62 110 GLU A N 1
ATOM 875 C CA . GLU A 1 110 ? 14.372 -11.368 -22.499 1.00 92.62 110 GLU A CA 1
ATOM 876 C C . GLU A 1 110 ? 13.579 -10.072 -22.717 1.00 92.62 110 GLU A C 1
ATOM 878 O O . GLU A 1 110 ? 14.107 -9.060 -23.172 1.00 92.62 110 GLU A O 1
ATOM 883 N N . LYS A 1 111 ? 12.295 -10.060 -22.338 1.00 92.00 111 LYS A N 1
ATOM 884 C CA . LYS A 1 111 ? 11.497 -8.824 -22.306 1.00 92.00 111 LYS A CA 1
ATOM 885 C C . LYS A 1 111 ? 12.121 -7.823 -21.330 1.00 92.00 111 LYS A C 1
ATOM 887 O O . LYS A 1 111 ? 12.395 -8.177 -20.181 1.00 92.00 111 LYS A O 1
ATOM 892 N N . MET A 1 112 ? 12.284 -6.566 -21.749 1.00 90.06 112 MET A N 1
ATOM 893 C CA . MET A 1 112 ? 12.712 -5.513 -20.834 1.00 90.06 112 MET A CA 1
ATOM 894 C C . MET A 1 112 ? 11.529 -5.094 -19.965 1.00 90.06 112 MET A C 1
ATOM 896 O O . MET A 1 112 ? 10.529 -4.567 -20.450 1.00 90.06 112 MET A O 1
ATOM 900 N N . TYR A 1 113 ? 11.666 -5.289 -18.660 1.00 82.75 113 TYR A N 1
ATOM 901 C CA . TYR A 1 113 ? 10.712 -4.771 -17.693 1.00 82.75 113 TYR A CA 1
ATOM 902 C C . TYR A 1 113 ? 11.211 -3.428 -17.181 1.00 82.75 113 TYR A C 1
ATOM 904 O O . TYR A 1 113 ? 12.136 -3.363 -16.372 1.00 82.75 113 TYR A O 1
ATOM 912 N N . SER A 1 114 ? 10.598 -2.341 -17.644 1.00 74.31 114 SER A N 1
ATOM 913 C CA . SER A 1 114 ? 10.826 -1.034 -17.042 1.00 74.31 114 SER A CA 1
ATOM 914 C C . SER A 1 114 ? 10.159 -1.008 -15.672 1.00 74.31 114 SER A C 1
ATOM 916 O O . SER A 1 114 ? 8.933 -1.034 -15.569 1.00 74.31 114 SER A O 1
ATOM 918 N N . THR A 1 115 ? 10.967 -0.951 -14.622 1.00 75.81 115 THR A N 1
ATOM 919 C CA . THR A 1 115 ? 10.484 -0.625 -13.283 1.00 75.81 115 THR A CA 1
ATOM 920 C C . THR A 1 115 ? 10.924 0.794 -12.972 1.00 75.81 115 THR A C 1
ATOM 922 O O . THR A 1 115 ? 12.067 1.155 -13.250 1.00 75.81 115 THR A O 1
ATOM 925 N N . SER A 1 116 ? 10.028 1.612 -12.420 1.00 78.94 116 SER A N 1
ATOM 926 C CA . SER A 1 116 ? 10.423 2.929 -11.920 1.00 78.94 116 SER A CA 1
ATOM 927 C C . SER A 1 116 ? 11.534 2.770 -10.883 1.00 78.94 116 SER A C 1
ATOM 929 O O . SER A 1 116 ? 11.459 1.888 -10.026 1.00 78.94 116 SER A O 1
ATOM 931 N N . VAL A 1 117 ? 12.529 3.656 -10.917 1.00 80.62 117 VAL A N 1
ATOM 932 C CA . VAL A 1 117 ? 13.567 3.734 -9.876 1.00 80.62 117 VAL A CA 1
ATOM 933 C C . VAL A 1 117 ? 12.965 3.941 -8.484 1.00 80.62 117 VAL A C 1
ATOM 935 O O . VAL A 1 117 ? 13.540 3.492 -7.503 1.00 80.62 117 VAL A O 1
ATOM 938 N N . ASN A 1 118 ? 11.764 4.523 -8.408 1.00 83.75 118 ASN A N 1
ATOM 939 C CA . ASN A 1 118 ? 11.028 4.756 -7.165 1.00 83.75 118 ASN A CA 1
ATOM 940 C C . ASN A 1 118 ? 10.074 3.608 -6.801 1.00 83.75 118 ASN A C 1
ATOM 942 O O . ASN A 1 118 ? 9.394 3.673 -5.778 1.00 83.75 118 ASN A O 1
ATOM 946 N N . ALA A 1 119 ? 9.974 2.561 -7.627 1.00 84.12 119 ALA A N 1
ATOM 947 C CA . ALA A 1 119 ? 9.142 1.416 -7.288 1.00 84.12 119 ALA A CA 1
ATOM 948 C C . ALA A 1 119 ? 9.807 0.629 -6.155 1.00 84.12 119 ALA A C 1
ATOM 950 O O . ALA A 1 119 ? 10.907 0.100 -6.318 1.00 84.12 119 ALA A O 1
ATOM 951 N N . GLN A 1 120 ? 9.127 0.559 -5.015 1.00 87.12 120 GLN A N 1
ATOM 952 C CA . GLN A 1 120 ? 9.586 -0.193 -3.856 1.00 87.12 120 GLN A CA 1
ATOM 953 C C . GLN A 1 120 ? 9.086 -1.638 -3.926 1.00 87.12 120 GLN A C 1
ATOM 955 O O . GLN A 1 120 ? 7.883 -1.880 -4.038 1.00 87.12 120 GLN A O 1
ATOM 960 N N . CYS A 1 121 ? 10.004 -2.590 -3.816 1.00 88.06 121 CYS A N 1
ATOM 961 C CA . CYS A 1 121 ? 9.720 -4.014 -3.763 1.00 88.06 121 CYS A CA 1
ATOM 962 C C . CYS A 1 121 ? 9.069 -4.390 -2.426 1.00 88.06 121 CYS A C 1
ATOM 964 O O . CYS A 1 121 ? 9.624 -4.103 -1.364 1.00 88.06 121 CYS A O 1
ATOM 966 N N . ARG A 1 122 ? 7.910 -5.065 -2.456 1.00 83.19 122 ARG A N 1
ATOM 967 C CA . ARG A 1 122 ? 7.182 -5.443 -1.230 1.00 83.19 122 ARG A CA 1
ATOM 968 C C . ARG A 1 122 ? 7.816 -6.621 -0.488 1.00 83.19 122 ARG A C 1
ATOM 970 O O . ARG A 1 122 ? 7.562 -6.747 0.708 1.00 83.19 122 ARG A O 1
ATOM 977 N N . GLN A 1 123 ? 8.660 -7.406 -1.162 1.00 88.06 123 GLN A N 1
ATOM 978 C CA . GLN A 1 123 ? 9.415 -8.507 -0.564 1.00 88.06 123 GLN A CA 1
ATOM 979 C C . GLN A 1 123 ? 10.615 -7.999 0.241 1.00 88.06 123 GLN A C 1
ATOM 981 O O . GLN A 1 123 ? 10.713 -8.310 1.420 1.00 88.06 123 GLN A O 1
ATOM 986 N N . CYS A 1 124 ? 11.519 -7.216 -0.361 1.00 92.62 124 CYS A N 1
ATOM 987 C CA . CYS A 1 124 ? 12.791 -6.839 0.280 1.00 92.62 124 CYS A CA 1
ATOM 988 C C . CYS A 1 124 ? 12.897 -5.372 0.727 1.00 92.62 124 CYS A C 1
ATOM 990 O O . CYS A 1 124 ? 13.929 -4.972 1.257 1.00 92.62 124 CYS A O 1
ATOM 992 N N . GLN A 1 125 ? 11.876 -4.548 0.476 1.00 90.81 125 GLN A N 1
ATOM 993 C CA . GLN A 1 125 ? 11.861 -3.094 0.720 1.00 90.81 125 GLN A CA 1
ATOM 994 C C . GLN A 1 125 ? 12.870 -2.255 -0.075 1.00 90.81 125 GLN A C 1
ATOM 996 O O . GLN A 1 125 ? 12.862 -1.031 0.058 1.00 90.81 125 GLN A O 1
ATOM 1001 N N . GLY A 1 126 ? 13.695 -2.873 -0.925 1.00 89.75 126 GLY A N 1
ATOM 1002 C CA . GLY A 1 126 ? 14.572 -2.174 -1.866 1.00 89.75 126 GLY A CA 1
ATOM 1003 C C . GLY A 1 126 ? 13.808 -1.550 -3.037 1.00 89.75 126 GLY A C 1
ATOM 1004 O O . GLY A 1 126 ? 12.636 -1.844 -3.261 1.00 89.75 126 GLY A O 1
ATOM 1005 N N . PHE A 1 127 ? 14.485 -0.708 -3.813 1.00 89.88 127 PHE A N 1
ATOM 1006 C CA . PHE A 1 127 ? 13.886 0.043 -4.919 1.00 89.88 127 PHE A CA 1
ATOM 1007 C C . PHE A 1 127 ? 14.363 -0.449 -6.296 1.00 89.88 127 PHE A C 1
ATOM 1009 O O . PHE A 1 127 ? 15.346 -1.187 -6.399 1.00 89.88 127 PHE A O 1
ATOM 1016 N N . GLY A 1 128 ? 13.658 -0.053 -7.359 1.00 86.81 128 GLY A N 1
ATOM 1017 C CA . GLY A 1 128 ? 14.131 -0.167 -8.743 1.00 86.81 128 GLY A CA 1
ATOM 1018 C C . GLY A 1 128 ? 14.055 -1.561 -9.371 1.00 86.81 128 GLY A C 1
ATOM 1019 O O . GLY A 1 128 ? 14.729 -1.815 -10.366 1.00 86.81 128 GLY A O 1
ATOM 1020 N N . HIS A 1 129 ? 13.256 -2.476 -8.819 1.00 88.12 129 HIS A N 1
ATOM 1021 C CA . HIS A 1 129 ? 13.077 -3.817 -9.380 1.00 88.12 129 HIS A CA 1
ATOM 1022 C C . HIS A 1 129 ? 11.665 -4.363 -9.152 1.00 88.12 129 HIS A C 1
ATOM 1024 O O . HIS A 1 129 ? 10.967 -3.968 -8.218 1.00 88.12 129 HIS A O 1
ATOM 1030 N N . LEU A 1 130 ? 11.253 -5.291 -10.018 1.00 84.62 130 LEU A N 1
ATOM 1031 C CA . LEU A 1 130 ? 9.993 -6.011 -9.861 1.00 84.62 130 LEU A CA 1
ATOM 1032 C C . LEU A 1 130 ? 10.083 -7.008 -8.709 1.00 84.62 130 LEU A C 1
ATOM 1034 O O . LEU A 1 130 ? 11.040 -7.776 -8.615 1.00 84.62 130 LEU A O 1
ATOM 1038 N N . GLU A 1 131 ? 9.029 -7.056 -7.900 1.00 85.88 131 GLU A N 1
ATOM 1039 C CA . GLU A 1 131 ? 8.875 -8.031 -6.819 1.00 85.88 131 GLU A CA 1
ATOM 1040 C C . GLU A 1 131 ? 8.966 -9.475 -7.331 1.00 85.88 131 GLU A C 1
ATOM 1042 O O . GLU A 1 131 ? 9.707 -10.274 -6.771 1.00 85.88 131 GLU A O 1
ATOM 1047 N N . SER A 1 132 ? 8.343 -9.775 -8.477 1.00 85.31 132 SER A N 1
ATOM 1048 C CA . SER A 1 132 ? 8.390 -11.099 -9.120 1.00 85.31 132 SER A CA 1
ATOM 1049 C C . SER A 1 132 ? 9.787 -11.551 -9.562 1.00 85.31 132 SER A C 1
ATOM 1051 O O . SER A 1 132 ? 9.979 -12.718 -9.896 1.00 85.31 132 SER A O 1
ATOM 1053 N N . ARG A 1 133 ? 10.765 -10.638 -9.596 1.00 85.25 133 ARG A N 1
ATOM 1054 C CA . ARG A 1 133 ? 12.167 -10.912 -9.948 1.00 85.25 133 ARG A CA 1
ATOM 1055 C C . ARG A 1 133 ? 13.127 -10.594 -8.796 1.00 85.25 133 ARG A C 1
ATOM 1057 O O . ARG A 1 133 ? 14.340 -10.562 -9.005 1.00 85.25 133 ARG A O 1
ATOM 1064 N N . CYS A 1 134 ? 12.610 -10.339 -7.595 1.00 89.81 134 CYS A N 1
ATOM 1065 C CA . CYS A 1 134 ? 13.427 -10.040 -6.431 1.00 89.81 134 CYS A CA 1
ATOM 1066 C C . CYS A 1 134 ? 14.180 -11.293 -5.960 1.00 89.81 134 CYS A C 1
ATOM 1068 O O . CYS A 1 134 ? 13.582 -12.342 -5.740 1.00 89.81 134 CYS A O 1
ATOM 1070 N N . ARG A 1 135 ? 15.500 -11.171 -5.781 1.00 90.81 135 ARG A N 1
ATOM 1071 C CA . ARG A 1 135 ? 16.366 -12.236 -5.236 1.00 90.81 135 ARG A CA 1
ATOM 1072 C C . ARG A 1 135 ? 16.869 -11.937 -3.823 1.00 90.81 135 ARG A C 1
ATOM 1074 O O . ARG A 1 135 ? 17.639 -12.713 -3.270 1.00 90.81 135 ARG A O 1
ATOM 1081 N N . ASN A 1 136 ? 16.465 -10.802 -3.260 1.00 92.69 136 ASN A N 1
ATOM 1082 C CA . ASN A 1 136 ? 16.887 -10.378 -1.933 1.00 92.69 136 ASN A CA 1
ATOM 1083 C C . ASN A 1 136 ? 16.055 -11.084 -0.856 1.00 92.69 136 ASN A C 1
ATOM 1085 O O . ASN A 1 136 ? 14.884 -11.417 -1.080 1.00 92.69 136 ASN A O 1
ATOM 1089 N N . ALA A 1 137 ? 16.653 -11.254 0.325 1.00 92.19 137 ALA A N 1
ATOM 1090 C CA . ALA A 1 137 ? 15.958 -11.755 1.504 1.00 92.19 137 ALA A CA 1
ATOM 1091 C C . ALA A 1 137 ? 14.732 -10.879 1.837 1.00 92.19 137 ALA A C 1
ATOM 1093 O O . ALA A 1 137 ? 14.759 -9.663 1.596 1.00 92.19 137 ALA A O 1
ATOM 1094 N N . PRO A 1 138 ? 13.644 -11.478 2.353 1.00 93.00 138 PRO A N 1
ATOM 1095 C CA . PRO A 1 138 ? 12.461 -10.720 2.713 1.00 93.00 138 PRO A CA 1
ATOM 1096 C C . PRO A 1 138 ? 12.756 -9.780 3.883 1.00 93.00 138 PRO A C 1
ATOM 1098 O O . PRO A 1 138 ? 13.455 -10.146 4.827 1.00 93.00 138 PRO A O 1
ATOM 1101 N N . LYS A 1 139 ? 12.186 -8.577 3.817 1.00 93.00 139 LYS A N 1
ATOM 1102 C CA . LYS A 1 139 ? 12.270 -7.557 4.858 1.00 93.00 139 LYS A CA 1
ATOM 1103 C C . LYS A 1 139 ? 10.874 -7.023 5.156 1.00 93.00 139 LYS A C 1
ATOM 1105 O O . LYS A 1 139 ? 10.134 -6.640 4.241 1.00 93.00 139 LYS A O 1
ATOM 1110 N N . CYS A 1 140 ? 10.507 -7.013 6.431 1.00 87.50 140 CYS A N 1
ATOM 1111 C CA . CYS A 1 140 ? 9.173 -6.653 6.880 1.00 87.50 140 CYS A CA 1
ATOM 1112 C C . CYS A 1 140 ? 8.895 -5.161 6.648 1.00 87.50 140 CYS A C 1
ATOM 1114 O O . CYS A 1 140 ? 9.689 -4.309 7.036 1.00 87.50 140 CYS A O 1
ATOM 1116 N N . GLN A 1 141 ? 7.740 -4.834 6.061 1.00 80.81 141 GLN A N 1
ATOM 1117 C CA . GLN A 1 141 ? 7.286 -3.450 5.861 1.00 80.81 141 GLN A CA 1
ATOM 1118 C C . GLN A 1 141 ? 6.973 -2.733 7.170 1.00 80.81 141 GLN A C 1
ATOM 1120 O O . GLN A 1 141 ? 7.014 -1.510 7.204 1.00 80.81 141 GLN A O 1
ATOM 1125 N N . LEU A 1 142 ? 6.626 -3.489 8.214 1.00 80.06 142 LEU A N 1
ATOM 1126 C CA . LEU A 1 142 ? 6.125 -2.942 9.471 1.00 80.06 142 LEU A CA 1
ATOM 1127 C C . LEU A 1 142 ? 7.257 -2.667 10.461 1.00 80.06 142 LEU A C 1
ATOM 1129 O O . LEU A 1 142 ? 7.326 -1.577 11.013 1.00 80.06 142 LEU A O 1
ATOM 1133 N N . CYS A 1 143 ? 8.149 -3.640 10.674 1.00 85.69 143 CYS A N 1
ATOM 1134 C CA . CYS A 1 143 ? 9.235 -3.529 11.655 1.00 85.69 143 CYS A CA 1
ATOM 1135 C C . CYS A 1 143 ? 10.634 -3.427 11.032 1.00 85.69 143 CYS A C 1
ATOM 1137 O O . CYS A 1 143 ? 11.581 -3.107 11.736 1.00 85.69 143 CYS A O 1
ATOM 1139 N N . GLY A 1 144 ? 10.790 -3.690 9.731 1.00 85.75 144 GLY A N 1
ATOM 1140 C CA . GLY A 1 144 ? 12.097 -3.669 9.073 1.00 85.75 144 GLY A CA 1
ATOM 1141 C C . GLY A 1 144 ? 12.969 -4.905 9.312 1.00 85.75 144 GLY A C 1
ATOM 1142 O O . GLY A 1 144 ? 14.083 -4.938 8.800 1.00 85.75 144 GLY A O 1
ATOM 1143 N N . GLU A 1 145 ? 12.489 -5.925 10.022 1.00 90.62 145 GLU A N 1
ATOM 1144 C CA . GLU A 1 145 ? 13.261 -7.143 10.304 1.00 90.62 145 GLU A CA 1
ATOM 1145 C C . GLU A 1 145 ? 13.250 -8.159 9.149 1.00 90.62 145 GLU A C 1
ATOM 1147 O O . GLU A 1 145 ? 12.445 -8.068 8.216 1.00 90.62 145 GLU A O 1
ATOM 1152 N N . ASN A 1 146 ? 14.155 -9.144 9.211 1.00 93.56 146 ASN A N 1
ATOM 1153 C CA . ASN A 1 146 ? 14.387 -10.159 8.171 1.00 93.56 146 ASN A CA 1
ATOM 1154 C C . ASN A 1 146 ? 13.324 -11.269 8.165 1.00 93.56 146 ASN A C 1
ATOM 1156 O O . ASN A 1 146 ? 13.613 -12.444 8.396 1.00 93.56 146 ASN A O 1
ATOM 1160 N N . HIS A 1 147 ? 12.077 -10.900 7.899 1.00 89.38 147 HIS A N 1
ATOM 1161 C CA . HIS A 1 147 ? 10.984 -11.841 7.693 1.00 89.38 147 HIS A CA 1
ATOM 1162 C C . HIS A 1 147 ? 9.965 -11.296 6.679 1.00 89.38 147 HIS A C 1
ATOM 1164 O O . HIS A 1 147 ? 9.909 -10.084 6.438 1.00 89.38 147 HIS A O 1
ATOM 1170 N N . PRO A 1 148 ? 9.133 -12.161 6.064 1.00 86.38 148 PRO A N 1
ATOM 1171 C CA . PRO A 1 148 ? 8.029 -11.712 5.225 1.00 86.38 148 PRO A CA 1
ATOM 1172 C C . PRO A 1 148 ? 7.074 -10.803 5.999 1.00 86.38 148 PRO A C 1
ATOM 1174 O O . PRO A 1 148 ? 6.804 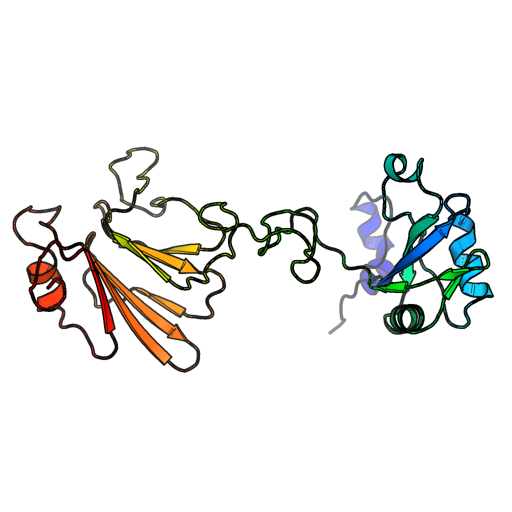-11.014 7.184 1.00 86.38 148 PRO A O 1
ATOM 1177 N N . THR A 1 149 ? 6.533 -9.796 5.317 1.00 84.00 149 THR A N 1
ATOM 1178 C CA . THR A 1 149 ? 5.481 -8.957 5.900 1.00 84.00 149 THR A CA 1
ATOM 1179 C C . THR A 1 149 ? 4.225 -9.804 6.068 1.00 84.00 149 THR A C 1
ATOM 1181 O O . THR A 1 149 ? 3.697 -10.310 5.077 1.00 84.00 149 THR A O 1
ATOM 1184 N N . LEU A 1 150 ? 3.734 -9.945 7.301 1.00 82.94 150 LEU A N 1
ATOM 1185 C CA . LEU A 1 150 ? 2.421 -10.537 7.535 1.00 82.94 150 LEU A CA 1
ATOM 1186 C C . LEU A 1 150 ? 1.362 -9.660 6.872 1.00 82.94 150 LEU A C 1
ATOM 1188 O O . LEU A 1 150 ? 1.322 -8.444 7.078 1.00 82.94 150 LEU A O 1
ATOM 1192 N N . ARG A 1 151 ? 0.509 -10.277 6.056 1.00 82.81 151 ARG A N 1
ATOM 1193 C CA . ARG A 1 151 ? -0.601 -9.566 5.436 1.00 82.81 151 ARG A CA 1
ATOM 1194 C C . ARG A 1 151 ? -1.672 -9.322 6.494 1.00 82.81 151 ARG A C 1
ATOM 1196 O O . ARG A 1 151 ? -2.341 -10.257 6.916 1.00 82.81 151 ARG A O 1
ATOM 1203 N N . MET A 1 152 ? -1.822 -8.061 6.877 1.00 88.00 152 MET A N 1
ATOM 1204 C CA . MET A 1 152 ? -2.884 -7.587 7.757 1.00 88.00 152 MET A CA 1
ATOM 1205 C C . MET A 1 152 ? -3.797 -6.679 6.944 1.00 88.00 152 MET A C 1
ATOM 1207 O O . MET A 1 152 ? -3.329 -5.677 6.405 1.00 88.00 152 MET A O 1
ATOM 1211 N N . ASP A 1 153 ? -5.081 -7.018 6.844 1.00 91.12 153 ASP A N 1
ATOM 1212 C CA . ASP A 1 153 ? -6.053 -6.154 6.163 1.00 91.12 153 ASP A CA 1
ATOM 1213 C C . ASP A 1 153 ? -6.539 -5.031 7.093 1.00 91.12 153 ASP A C 1
ATOM 1215 O O . ASP A 1 153 ? -6.810 -3.916 6.649 1.00 91.12 153 ASP A O 1
ATOM 1219 N N . VAL A 1 154 ? -6.614 -5.314 8.397 1.00 92.94 154 VAL A N 1
ATOM 1220 C CA . VAL A 1 154 ? -7.099 -4.393 9.425 1.00 92.94 154 VAL A CA 1
ATOM 1221 C C . VAL A 1 154 ? -6.236 -4.511 10.682 1.00 92.94 154 VAL A C 1
ATOM 1223 O O . VAL A 1 154 ? -5.949 -5.617 11.131 1.00 92.94 154 VAL A O 1
ATOM 1226 N N . ILE A 1 155 ? -5.847 -3.375 11.265 1.00 94.06 155 ILE A N 1
ATOM 1227 C CA . ILE A 1 155 ? -5.184 -3.292 12.573 1.00 94.06 155 ILE A CA 1
ATOM 1228 C C . ILE A 1 155 ? -6.006 -2.349 13.447 1.00 94.06 155 ILE A C 1
ATOM 1230 O O . ILE A 1 155 ? -6.156 -1.169 13.127 1.00 94.06 155 ILE A O 1
ATOM 1234 N N . ALA A 1 156 ? -6.539 -2.868 14.546 1.00 96.38 156 ALA A N 1
ATOM 1235 C CA . ALA A 1 156 ? -7.208 -2.072 15.562 1.00 96.38 156 ALA A CA 1
ATOM 1236 C C . ALA A 1 156 ? -6.208 -1.669 16.641 1.00 96.38 156 ALA A C 1
ATOM 1238 O O . ALA A 1 156 ? -5.421 -2.495 17.095 1.00 96.38 156 ALA A O 1
ATOM 1239 N N . VAL A 1 157 ? -6.225 -0.393 17.014 1.00 96.88 157 VAL A N 1
ATOM 1240 C CA . VAL A 1 157 ? -5.289 0.184 17.978 1.00 96.88 157 VAL A CA 1
ATOM 1241 C C . VAL A 1 157 ? -6.083 0.841 19.097 1.00 96.88 157 VAL A C 1
ATOM 1243 O O . VAL A 1 157 ? -7.025 1.590 18.817 1.00 96.88 157 VAL A O 1
ATOM 1246 N N . GLN A 1 158 ? -5.689 0.568 20.336 1.00 97.06 158 GLN A N 1
ATOM 1247 C CA . GLN A 1 158 ? -6.113 1.283 21.536 1.00 97.06 158 GLN A CA 1
ATOM 1248 C C . GLN A 1 158 ? -4.964 2.172 22.017 1.00 97.06 158 GLN A C 1
ATOM 1250 O O . GLN A 1 158 ? -3.796 1.881 21.762 1.00 97.06 158 GLN A O 1
ATOM 1255 N N . GLU A 1 159 ? -5.306 3.296 22.637 1.00 94.94 159 GLU A N 1
ATOM 1256 C CA . GLU A 1 159 ? -4.373 4.347 23.052 1.00 94.94 159 GLU A CA 1
ATOM 1257 C C . GLU A 1 159 ? -3.361 4.766 21.964 1.00 94.94 159 GLU A C 1
ATOM 1259 O O . GLU A 1 159 ? -2.153 4.852 22.208 1.00 94.94 159 GLU A O 1
ATOM 1264 N N . PRO A 1 160 ? -3.815 5.071 20.730 1.00 94.06 160 PRO A N 1
ATOM 1265 C CA . PRO A 1 160 ? -2.905 5.481 19.675 1.00 94.06 160 PRO A CA 1
ATOM 1266 C C . PRO A 1 160 ? -2.219 6.804 20.034 1.00 94.06 160 PRO A C 1
ATOM 1268 O O . PRO A 1 160 ? -2.827 7.738 20.567 1.00 94.06 160 PRO A O 1
ATOM 1271 N N . TRP A 1 161 ? -0.950 6.946 19.663 1.00 90.75 161 TRP A N 1
ATOM 1272 C CA . TRP A 1 161 ? -0.319 8.261 19.653 1.00 90.75 161 TRP A CA 1
ATOM 1273 C C . TRP A 1 161 ? -0.939 9.105 18.528 1.00 90.75 161 TRP A C 1
ATOM 1275 O O . TRP A 1 161 ? -0.860 8.713 17.361 1.00 90.75 161 TRP A O 1
ATOM 1285 N N . ILE A 1 162 ? -1.580 10.230 18.867 1.00 89.81 162 ILE A N 1
ATOM 1286 C CA . ILE A 1 162 ? -2.294 11.115 17.929 1.00 89.81 162 ILE A CA 1
ATOM 1287 C C . ILE A 1 162 ? -1.688 12.517 17.982 1.00 89.81 162 ILE A C 1
ATOM 1289 O O . ILE A 1 162 ? -1.571 13.109 19.053 1.00 89.81 162 ILE A O 1
ATOM 1293 N N . LEU A 1 163 ? -1.365 13.067 16.814 1.00 84.19 163 LEU A N 1
ATOM 1294 C CA . LEU A 1 163 ? -1.040 14.482 16.642 1.00 84.19 163 LEU A CA 1
ATOM 1295 C C . LEU A 1 163 ? -2.325 15.319 16.633 1.00 84.19 163 LEU A C 1
ATOM 1297 O O . LEU A 1 163 ? -3.207 15.078 15.805 1.00 84.19 163 LEU A O 1
ATOM 1301 N N . GLY A 1 164 ? -2.409 16.299 17.535 1.00 74.44 164 GLY A N 1
ATOM 1302 C CA . GLY A 1 164 ? -3.427 17.355 17.515 1.00 74.44 164 GLY A CA 1
ATOM 1303 C C . GLY A 1 164 ? -3.123 18.462 16.495 1.00 74.44 164 GLY A C 1
ATOM 1304 O O . GLY A 1 164 ? -2.204 18.350 15.678 1.00 74.44 164 GLY A O 1
ATOM 1305 N N . SER A 1 165 ? -3.901 19.544 16.541 1.00 74.25 165 SER A N 1
ATOM 1306 C CA . SER A 1 165 ? -3.720 20.734 15.700 1.00 74.25 165 SER A CA 1
ATOM 1307 C C . SER A 1 165 ? -2.323 21.351 15.855 1.00 74.25 165 SER A C 1
ATOM 1309 O O . SER A 1 165 ? -1.747 21.376 16.943 1.00 74.25 165 SER A O 1
ATOM 1311 N N . SER A 1 166 ? -1.782 21.916 14.768 1.00 71.62 166 SER A N 1
ATOM 1312 C CA . SER A 1 166 ? -0.482 22.606 14.787 1.00 71.62 166 SER A CA 1
ATOM 1313 C C . SER A 1 166 ? -0.481 23.856 15.667 1.00 71.62 166 SER A C 1
ATOM 1315 O O . SER A 1 166 ? 0.578 24.288 16.109 1.00 71.62 166 SER A O 1
ATOM 1317 N N . GLN A 1 167 ? -1.654 24.451 15.894 1.00 75.62 167 GLN A N 1
ATOM 1318 C CA . GLN A 1 167 ? -1.814 25.639 16.736 1.00 75.62 167 GLN A CA 1
ATOM 1319 C C . GLN A 1 167 ? -1.995 25.269 18.212 1.00 75.62 167 GLN A C 1
ATOM 1321 O O . GLN A 1 167 ? -1.555 26.006 19.090 1.00 75.62 167 GLN A O 1
ATOM 1326 N N . ASN A 1 168 ? -2.613 24.118 18.491 1.00 74.12 168 ASN A N 1
ATOM 1327 C CA . ASN A 1 168 ? -2.808 23.610 19.841 1.00 74.12 168 ASN A CA 1
ATOM 1328 C C . ASN A 1 168 ? -2.730 22.069 19.840 1.00 74.12 168 ASN A C 1
ATOM 1330 O O . ASN A 1 168 ? -3.656 21.4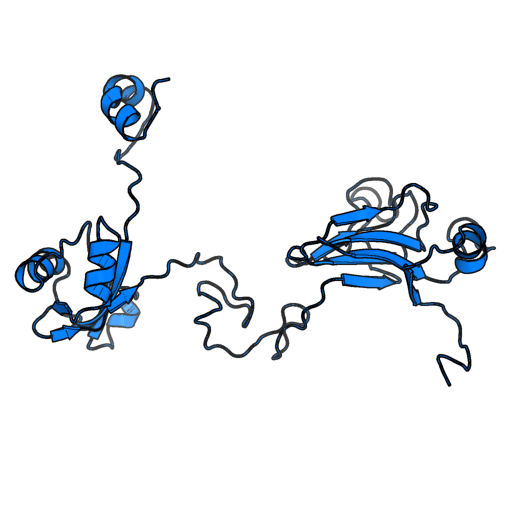11 19.371 1.00 74.12 168 ASN A O 1
ATOM 1334 N N . PRO A 1 169 ? -1.672 21.466 20.414 1.00 73.56 169 PRO A N 1
ATOM 1335 C CA . PRO A 1 169 ? -1.513 20.010 20.469 1.00 73.56 169 PRO A CA 1
ATOM 1336 C C . PRO A 1 169 ? -2.614 19.264 21.239 1.00 73.56 169 PRO A C 1
ATOM 1338 O O . PRO A 1 169 ? -2.716 18.046 21.116 1.00 73.56 169 PRO A O 1
ATOM 1341 N N . ARG A 1 170 ? -3.415 19.973 22.048 1.00 74.06 170 ARG A N 1
ATOM 1342 C CA . ARG A 1 170 ? -4.585 19.430 22.760 1.00 74.06 170 ARG A CA 1
ATOM 1343 C C . ARG A 1 170 ? -5.899 19.648 22.013 1.00 74.06 170 ARG A C 1
ATOM 1345 O O . ARG A 1 170 ? -6.939 19.209 22.489 1.00 74.06 170 ARG A O 1
ATOM 1352 N N . ASP A 1 171 ? -5.856 20.346 20.885 1.00 76.75 171 ASP A N 1
ATOM 1353 C CA . ASP A 1 171 ? -7.008 20.554 20.027 1.00 76.75 171 ASP A CA 1
ATOM 1354 C C . ASP A 1 171 ? -7.105 19.411 19.017 1.00 76.75 171 ASP A C 1
ATOM 1356 O O . ASP A 1 171 ? -6.253 19.223 18.142 1.00 76.75 171 ASP A O 1
ATOM 1360 N N . PHE A 1 172 ? -8.164 18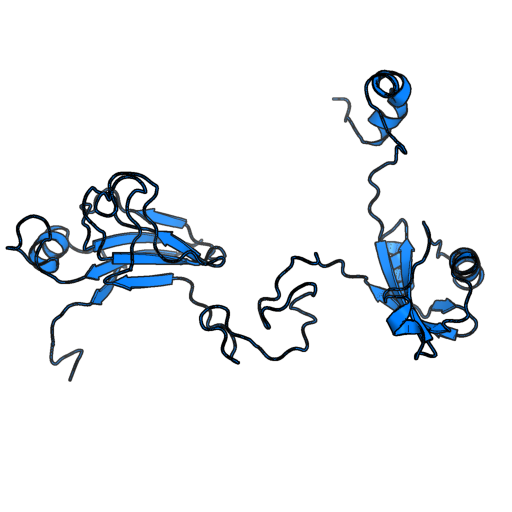.630 19.187 1.00 79.50 172 PHE A N 1
ATOM 1361 C CA . PHE A 1 172 ? -8.524 17.504 18.341 1.00 79.50 172 PHE A CA 1
ATOM 1362 C C . PHE A 1 172 ? -9.678 17.874 17.397 1.00 79.50 172 PHE A C 1
ATOM 1364 O O . PHE A 1 172 ? -10.162 17.035 16.645 1.00 79.50 172 PHE A O 1
ATOM 1371 N N . THR A 1 173 ? -10.106 19.133 17.356 1.00 71.94 173 THR A N 1
ATOM 1372 C CA . THR A 1 173 ? -11.106 19.576 16.387 1.00 71.94 173 THR A CA 1
ATOM 1373 C C . THR A 1 173 ? -10.478 19.676 14.985 1.00 71.94 173 THR A C 1
ATOM 1375 O O . THR A 1 173 ? -9.351 20.135 14.800 1.00 71.94 173 THR A O 1
ATOM 1378 N N . GLY A 1 174 ? -11.176 19.167 13.962 1.00 68.12 174 GLY A N 1
ATOM 1379 C CA . GLY A 1 174 ? -10.744 19.245 12.556 1.00 68.12 174 GLY A CA 1
ATOM 1380 C C . GLY A 1 174 ? -10.109 17.977 11.958 1.00 68.12 174 GLY A C 1
ATOM 1381 O O . GLY A 1 174 ? -10.102 16.898 12.556 1.00 68.12 174 GLY A O 1
ATOM 1382 N N . SER A 1 175 ? -9.619 18.110 10.718 1.00 66.94 175 SER A N 1
ATOM 1383 C CA . SER A 1 175 ? -9.184 17.009 9.836 1.00 66.94 175 SER A CA 1
ATOM 1384 C C . SER A 1 175 ? -7.694 16.656 9.920 1.00 66.94 175 SER A C 1
ATOM 1386 O O . SER A 1 175 ? -7.258 15.699 9.289 1.00 66.94 175 SER A O 1
ATOM 1388 N N . ASN A 1 176 ? -6.894 17.419 10.672 1.00 68.25 176 ASN A N 1
ATOM 1389 C CA . ASN A 1 176 ? -5.437 17.224 10.743 1.00 68.25 176 ASN A CA 1
ATOM 1390 C C . ASN A 1 176 ? -4.989 16.187 11.785 1.00 68.25 176 ASN A C 1
ATOM 1392 O O . ASN A 1 176 ? -3.787 15.937 11.917 1.00 68.25 176 ASN A O 1
ATOM 1396 N N . ARG A 1 177 ? -5.941 15.557 12.483 1.00 83.12 177 ARG A N 1
ATOM 1397 C CA . ARG A 1 177 ? -5.678 14.473 13.430 1.00 83.12 177 ARG A CA 1
ATOM 1398 C C . ARG A 1 177 ? -5.173 13.234 12.715 1.00 83.12 177 ARG A C 1
ATOM 1400 O O . ARG A 1 177 ? -5.859 12.681 11.859 1.00 83.12 177 ARG A O 1
ATOM 1407 N N . ARG A 1 178 ? -3.992 12.770 13.109 1.00 86.44 178 ARG A N 1
ATOM 1408 C CA . ARG A 1 178 ? -3.415 11.524 12.599 1.00 86.44 178 ARG A CA 1
ATOM 1409 C C . ARG A 1 178 ? -2.455 10.897 13.597 1.00 86.44 178 ARG A C 1
ATOM 1411 O O . ARG A 1 178 ? -1.803 11.593 14.371 1.00 86.44 178 ARG A O 1
ATOM 1418 N N . SER A 1 179 ? -2.339 9.584 13.523 1.00 91.00 179 SER A N 1
ATOM 1419 C CA . SER A 1 179 ? -1.251 8.805 14.099 1.00 91.00 179 SER A CA 1
ATOM 1420 C C . SER A 1 179 ? -0.097 8.645 13.096 1.00 91.00 179 SER A C 1
ATOM 1422 O O . SER A 1 179 ? -0.043 9.314 12.055 1.00 91.00 179 SER A O 1
ATOM 1424 N N . ILE A 1 180 ? 0.829 7.732 13.391 1.00 88.69 180 ILE A N 1
ATOM 1425 C CA . ILE A 1 180 ? 1.986 7.394 12.557 1.00 88.69 180 ILE A CA 1
ATOM 1426 C C . ILE A 1 180 ? 1.523 7.016 11.143 1.00 88.69 180 ILE A C 1
ATOM 1428 O O . ILE A 1 180 ? 0.789 6.060 10.911 1.00 88.69 180 ILE A O 1
ATOM 1432 N N . SER A 1 181 ? 1.932 7.797 10.148 1.00 87.50 181 SER A N 1
ATOM 1433 C CA . SER A 1 181 ? 1.539 7.528 8.764 1.00 87.50 181 SER A CA 1
ATOM 1434 C C . SER A 1 181 ? 2.300 6.322 8.218 1.00 87.50 181 SER A C 1
ATOM 1436 O O . SER A 1 181 ? 3.523 6.267 8.310 1.00 87.50 181 SER A O 1
ATOM 1438 N N . HIS A 1 182 ? 1.583 5.382 7.600 1.00 85.44 182 HIS A N 1
ATOM 1439 C CA . HIS A 1 182 ? 2.181 4.230 6.933 1.00 85.44 182 HIS A CA 1
ATOM 1440 C C . HIS A 1 182 ? 1.673 4.122 5.495 1.00 85.44 182 HIS A C 1
ATOM 1442 O O . HIS A 1 182 ? 0.471 4.191 5.240 1.00 85.44 182 HIS A O 1
ATOM 1448 N N . ARG A 1 183 ? 2.585 3.915 4.537 1.00 82.94 183 ARG A N 1
ATOM 1449 C CA . ARG A 1 183 ? 2.262 3.903 3.098 1.00 82.94 183 ARG A CA 1
ATOM 1450 C C . ARG A 1 183 ? 1.240 2.835 2.702 1.00 82.94 183 ARG A C 1
ATOM 1452 O O . ARG A 1 183 ? 0.490 3.043 1.758 1.00 82.94 183 ARG A O 1
ATOM 1459 N N . SER A 1 184 ? 1.198 1.720 3.428 1.00 85.81 184 SER A N 1
ATOM 1460 C CA . SER A 1 184 ? 0.303 0.593 3.135 1.00 85.81 184 SER A CA 1
ATOM 1461 C C . SER A 1 184 ? -1.071 0.706 3.799 1.00 85.81 184 SER A C 1
ATOM 1463 O O . SER A 1 184 ? -1.952 -0.073 3.456 1.00 85.81 184 SER A O 1
ATOM 1465 N N . PHE A 1 185 ? -1.285 1.665 4.709 1.00 92.25 185 PHE A N 1
ATOM 1466 C CA . PHE A 1 185 ? -2.533 1.773 5.471 1.00 92.25 185 PHE A CA 1
ATOM 1467 C C . PHE A 1 185 ? -3.161 3.167 5.387 1.00 92.25 185 PHE A C 1
ATOM 1469 O O . PHE A 1 185 ? -2.479 4.185 5.234 1.00 92.25 185 PHE A O 1
ATOM 1476 N N . THR A 1 186 ? -4.481 3.201 5.508 1.00 93.12 186 THR A N 1
ATOM 1477 C CA . THR A 1 186 ? -5.281 4.398 5.765 1.00 93.12 186 THR A CA 1
ATOM 1478 C C . THR A 1 186 ? -5.750 4.358 7.212 1.00 93.12 186 THR A C 1
ATOM 1480 O O . THR A 1 186 ? -6.131 3.301 7.706 1.00 93.12 186 THR A O 1
ATOM 1483 N N . GLN A 1 187 ? -5.697 5.500 7.891 1.00 93.62 187 GLN A N 1
ATOM 1484 C CA . GLN A 1 187 ? -6.148 5.638 9.273 1.00 93.62 187 GLN A CA 1
ATOM 1485 C C . GLN A 1 187 ? -7.618 6.049 9.305 1.00 93.62 187 GLN A C 1
ATOM 1487 O O . GLN A 1 187 ? -8.031 6.906 8.525 1.00 93.62 187 GLN A O 1
ATOM 1492 N N . ILE A 1 188 ? -8.382 5.466 10.222 1.00 94.25 188 ILE A N 1
ATOM 1493 C CA . ILE A 1 188 ? -9.765 5.833 10.517 1.00 94.25 188 ILE A CA 1
ATOM 1494 C C . ILE A 1 188 ? -9.853 6.098 12.018 1.00 94.25 188 ILE A C 1
ATOM 1496 O O . ILE A 1 188 ? -9.466 5.255 12.829 1.00 94.25 188 ILE A O 1
ATOM 1500 N N . LEU A 1 189 ? -10.334 7.285 12.371 1.00 93.06 189 LEU A N 1
ATOM 1501 C CA . LEU A 1 189 ? -10.432 7.786 13.738 1.00 93.06 189 LEU A CA 1
ATOM 1502 C C . LEU A 1 189 ? -11.887 8.183 14.019 1.00 93.06 189 LEU A C 1
ATOM 1504 O O . LEU A 1 189 ? -12.553 8.660 13.097 1.00 93.06 189 LEU A O 1
ATOM 1508 N N . PRO A 1 190 ? -12.362 8.058 15.269 1.00 92.00 190 PRO A N 1
ATOM 1509 C CA . PRO A 1 190 ? -13.576 8.731 15.710 1.00 92.00 190 PRO A CA 1
ATOM 1510 C C . PRO A 1 190 ? -13.538 10.231 15.398 1.00 92.00 190 PRO A C 1
ATOM 1512 O O . PRO A 1 190 ? -12.482 10.874 15.432 1.00 92.00 190 PRO A O 1
ATOM 1515 N N . GLU A 1 191 ? -14.696 10.800 15.091 1.00 87.19 191 GLU A N 1
ATOM 1516 C CA . GLU A 1 191 ? -14.864 12.250 15.011 1.00 87.19 191 GLU A CA 1
ATOM 1517 C C . GLU A 1 191 ? -15.006 12.854 16.418 1.00 87.19 191 GLU A C 1
ATOM 1519 O O . GLU A 1 191 ? -15.245 12.139 17.387 1.00 87.19 191 GLU A O 1
ATOM 1524 N N . GLY A 1 192 ? -14.836 14.170 16.550 1.00 84.94 192 GLY A N 1
ATOM 1525 C CA . GLY A 1 192 ? -15.041 14.877 17.818 1.00 84.94 192 GLY A CA 1
ATOM 1526 C C . GLY A 1 192 ? -13.912 15.828 18.207 1.00 84.94 192 GLY A C 1
ATOM 1527 O O . GLY A 1 192 ? -12.935 16.004 17.485 1.00 84.94 192 GLY A O 1
ATOM 1528 N N . ASP A 1 193 ? -14.101 16.457 19.363 1.00 84.00 193 ASP A N 1
ATOM 1529 C CA . ASP A 1 193 ? -13.233 17.446 20.015 1.00 84.00 193 ASP A CA 1
ATOM 1530 C C . ASP A 1 193 ? -12.286 16.835 21.061 1.00 84.00 193 ASP A C 1
ATOM 1532 O O . ASP A 1 193 ? -11.371 17.501 21.543 1.00 84.00 193 ASP A O 1
ATOM 1536 N N . ILE A 1 194 ? -12.482 15.561 21.403 1.00 88.00 194 ILE A N 1
ATOM 1537 C CA . ILE A 1 194 ? -11.681 14.833 22.390 1.00 88.00 194 ILE A CA 1
ATOM 1538 C C . ILE A 1 194 ? -10.652 13.958 21.692 1.00 88.00 194 ILE A C 1
ATOM 1540 O O . ILE A 1 194 ? -10.908 13.413 20.618 1.00 88.00 194 ILE A O 1
ATOM 1544 N N . ARG A 1 195 ? -9.489 13.789 22.335 1.00 90.81 195 ARG A N 1
ATOM 1545 C CA . ARG A 1 195 ? -8.455 12.854 21.889 1.00 90.81 195 ARG A CA 1
ATOM 1546 C C . ARG A 1 195 ? -9.054 11.454 21.689 1.00 90.81 195 ARG A C 1
ATOM 1548 O O . ARG A 1 195 ? -9.475 10.852 22.676 1.00 90.81 195 ARG A O 1
ATOM 1555 N N . PRO A 1 196 ? -9.012 10.893 20.471 1.00 93.12 196 PRO A N 1
ATOM 1556 C CA . PRO A 1 196 ? -9.405 9.509 20.264 1.00 93.12 196 PRO A CA 1
ATOM 1557 C C . PRO A 1 196 ? -8.457 8.549 20.991 1.00 93.12 196 PRO A C 1
ATOM 1559 O O . PRO A 1 196 ? -7.236 8.660 20.858 1.00 93.12 196 PRO A O 1
ATOM 1562 N N . ARG A 1 197 ? -9.028 7.596 21.728 1.00 95.06 197 ARG A N 1
ATOM 1563 C CA . ARG A 1 197 ? -8.338 6.474 22.380 1.00 95.06 197 ARG A CA 1
ATOM 1564 C C . ARG A 1 197 ? -8.460 5.168 21.598 1.00 95.06 197 ARG A C 1
ATOM 1566 O O . ARG A 1 197 ? -7.839 4.180 21.968 1.00 95.06 197 ARG A O 1
ATOM 1573 N N . VAL A 1 198 ? -9.173 5.174 20.475 1.00 96.75 198 VAL A N 1
ATOM 1574 C CA . VAL A 1 198 ? -9.191 4.073 19.506 1.00 96.75 198 VAL A CA 1
ATOM 1575 C C . VAL A 1 198 ? -8.926 4.560 18.084 1.00 96.75 198 VAL A C 1
ATOM 1577 O O . VAL A 1 198 ? -9.225 5.699 17.720 1.00 96.75 198 VAL A O 1
ATOM 1580 N N . MET A 1 199 ? -8.364 3.681 17.257 1.00 95.81 199 MET A N 1
ATOM 1581 C CA . MET A 1 199 ? -8.118 3.913 15.832 1.00 95.81 199 MET A CA 1
ATOM 1582 C C . MET A 1 199 ? -8.161 2.594 15.053 1.00 95.81 199 MET A C 1
ATOM 1584 O O . MET A 1 199 ? -7.909 1.523 15.608 1.00 95.81 199 MET A O 1
ATOM 1588 N N . LEU A 1 200 ? -8.430 2.675 13.750 1.00 96.25 200 LEU A N 1
ATOM 1589 C CA . LEU A 1 200 ? -8.228 1.577 12.810 1.0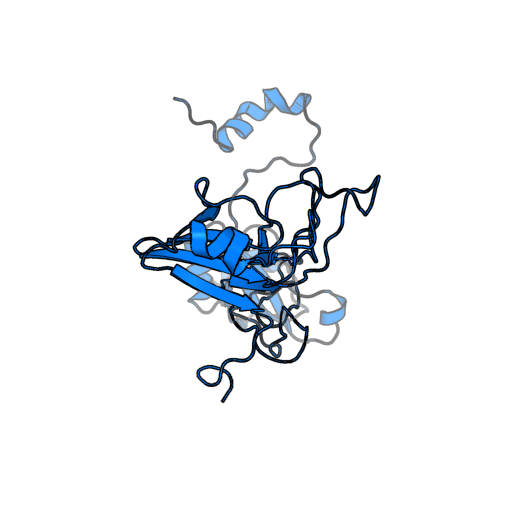0 96.25 200 LEU A CA 1
ATOM 1590 C C . LEU A 1 200 ? -7.204 1.956 11.730 1.00 96.25 200 LEU A C 1
ATOM 1592 O O . LEU A 1 200 ? -7.333 3.003 11.098 1.00 96.25 200 LEU A O 1
ATOM 1596 N N . TYR A 1 201 ? -6.237 1.083 11.453 1.00 95.12 201 TYR A N 1
ATOM 1597 C CA . TYR A 1 201 ? -5.538 1.059 10.170 1.00 95.12 201 TYR A CA 1
ATOM 1598 C C . TYR A 1 201 ? -6.220 0.052 9.246 1.00 95.12 201 TYR A C 1
ATOM 1600 O O . TYR A 1 201 ? -6.318 -1.126 9.580 1.00 95.12 201 TYR A O 1
ATOM 1608 N N . ALA A 1 202 ? -6.642 0.496 8.067 1.00 94.94 202 ALA A N 1
ATOM 1609 C CA . ALA A 1 202 ? -7.146 -0.365 7.002 1.00 94.94 202 ALA A CA 1
ATOM 1610 C C . ALA A 1 202 ? -6.147 -0.411 5.841 1.00 94.94 202 ALA A C 1
ATOM 1612 O O . ALA A 1 202 ? -5.643 0.634 5.414 1.00 94.94 202 ALA A O 1
ATOM 1613 N N . ALA A 1 203 ? -5.826 -1.605 5.345 1.00 92.19 203 ALA A N 1
ATOM 1614 C CA . ALA A 1 203 ? -4.875 -1.773 4.254 1.00 92.19 203 ALA A CA 1
ATOM 1615 C C . ALA A 1 203 ? -5.404 -1.103 2.978 1.00 92.19 203 ALA A C 1
ATOM 1617 O O . ALA A 1 203 ? -6.557 -1.279 2.593 1.00 92.19 203 ALA A O 1
ATOM 1618 N N . ARG A 1 204 ? -4.561 -0.317 2.300 1.00 89.38 204 ARG A N 1
ATOM 1619 C CA . ARG A 1 204 ? -4.963 0.451 1.105 1.00 89.38 204 ARG A CA 1
ATOM 1620 C C . ARG A 1 204 ? -5.293 -0.425 -0.100 1.00 89.38 204 ARG A C 1
ATOM 1622 O O . ARG A 1 204 ? -5.994 0.024 -0.997 1.00 89.38 204 ARG A O 1
ATOM 1629 N N . ASP A 1 205 ? -4.763 -1.642 -0.139 1.00 88.25 205 ASP A N 1
ATOM 1630 C CA . ASP A 1 205 ? -5.048 -2.647 -1.162 1.00 88.25 205 ASP A CA 1
ATOM 1631 C C . ASP A 1 205 ? -6.176 -3.614 -0.762 1.00 88.25 205 ASP A C 1
ATOM 1633 O O . ASP A 1 205 ? -6.506 -4.524 -1.529 1.00 88.25 205 ASP A O 1
ATOM 1637 N N . MET A 1 206 ? -6.812 -3.402 0.398 1.00 89.50 206 MET A N 1
ATOM 1638 C CA . MET A 1 206 ? -8.011 -4.131 0.794 1.00 89.50 206 MET A CA 1
ATOM 1639 C C . MET A 1 206 ? -9.157 -3.802 -0.170 1.00 89.50 206 MET A C 1
ATOM 1641 O O . MET A 1 206 ? -9.581 -2.656 -0.303 1.00 89.50 206 MET A O 1
ATOM 1645 N N . GLN A 1 207 ? -9.705 -4.825 -0.829 1.00 90.69 207 GLN A N 1
ATOM 1646 C CA . GLN A 1 207 ? -10.862 -4.680 -1.719 1.00 90.69 207 GLN A CA 1
ATOM 1647 C C . GLN A 1 207 ? -12.176 -4.675 -0.922 1.00 90.69 207 GLN A C 1
ATOM 1649 O O . GLN A 1 207 ? -13.017 -5.565 -1.072 1.00 90.69 207 GLN A O 1
ATOM 1654 N N . ALA A 1 208 ? -12.336 -3.682 -0.048 1.00 92.75 208 ALA A N 1
ATOM 1655 C CA . ALA A 1 208 ? -13.510 -3.523 0.800 1.00 92.75 208 ALA A CA 1
ATOM 1656 C C . ALA A 1 208 ? -13.942 -2.058 0.902 1.00 92.75 208 ALA A C 1
ATOM 1658 O O . ALA A 1 208 ? -13.123 -1.143 0.882 1.00 92.75 208 ALA A O 1
ATOM 1659 N N . GLN A 1 209 ? -15.247 -1.846 1.046 1.00 94.50 209 GLN A N 1
ATOM 1660 C CA . GLN A 1 209 ? -15.813 -0.571 1.467 1.00 94.50 209 GLN A CA 1
ATOM 1661 C C . GLN A 1 209 ? -15.842 -0.536 2.991 1.00 94.50 209 GLN A C 1
ATOM 1663 O O . GLN A 1 209 ? -16.368 -1.458 3.616 1.00 94.50 209 GLN A O 1
ATOM 1668 N N . ILE A 1 210 ? -15.297 0.527 3.576 1.00 94.94 210 ILE A N 1
ATOM 1669 C CA . ILE A 1 210 ? -15.276 0.741 5.022 1.00 94.94 210 ILE A CA 1
ATOM 1670 C C . ILE A 1 210 ? -15.957 2.073 5.298 1.00 94.94 210 ILE A C 1
ATOM 1672 O O . ILE A 1 210 ? -15.524 3.098 4.780 1.00 94.94 210 ILE A O 1
ATOM 1676 N N . ASN A 1 211 ? -17.016 2.047 6.103 1.00 93.00 211 ASN A N 1
ATOM 1677 C CA . ASN A 1 211 ? -17.774 3.238 6.475 1.00 93.00 211 ASN A CA 1
ATOM 1678 C C . ASN A 1 211 ? -17.990 3.274 7.987 1.00 93.00 211 ASN A C 1
ATOM 1680 O O . ASN A 1 211 ? -18.237 2.234 8.602 1.00 93.00 211 ASN A O 1
ATOM 1684 N N . THR A 1 212 ? -17.951 4.467 8.573 1.00 90.56 212 THR A N 1
ATOM 1685 C CA . THR A 1 212 ? -18.455 4.696 9.931 1.00 90.56 212 THR A CA 1
ATOM 1686 C C . THR A 1 212 ? -19.964 4.480 9.963 1.00 90.56 212 THR A C 1
ATOM 1688 O O . THR A 1 212 ? -20.660 4.727 8.977 1.00 90.56 212 THR A O 1
ATOM 1691 N N . SER A 1 213 ? -20.475 3.947 11.073 1.00 84.69 213 SER A N 1
ATOM 1692 C CA . SER A 1 213 ? -21.914 3.736 11.242 1.00 84.69 213 SER A CA 1
ATOM 1693 C C . SER A 1 213 ? -22.572 5.018 11.763 1.00 84.69 213 SER A C 1
ATOM 1695 O O . SER A 1 213 ? -22.328 5.359 12.917 1.00 84.69 213 SER A O 1
ATOM 1697 N N . PRO A 1 214 ? -23.437 5.708 10.994 1.00 82.56 214 PRO A N 1
ATOM 1698 C CA . PRO A 1 214 ? -24.033 6.976 11.431 1.00 82.56 214 PRO A CA 1
ATOM 1699 C C . PRO A 1 214 ? -24.964 6.831 12.639 1.00 82.56 214 PRO A C 1
ATOM 1701 O O . PRO A 1 214 ? -25.217 7.794 13.350 1.00 82.56 214 PRO A O 1
ATOM 1704 N N . SER A 1 215 ? -25.505 5.629 12.852 1.00 85.44 215 SER A N 1
ATOM 1705 C CA . SER A 1 215 ? -26.357 5.320 14.001 1.00 85.44 215 SER A CA 1
ATOM 1706 C C . SER A 1 215 ? -25.572 5.095 15.292 1.00 85.44 215 SER A C 1
ATOM 1708 O O . SER A 1 215 ? -26.174 5.102 16.362 1.00 85.44 215 SER A O 1
ATOM 1710 N N . PHE A 1 216 ? -24.262 4.839 15.206 1.00 89.69 216 PHE A N 1
ATOM 1711 C CA . PHE A 1 216 ? -23.435 4.585 16.378 1.00 89.69 216 PHE A CA 1
ATOM 1712 C C . PHE A 1 216 ? -22.982 5.915 16.984 1.00 89.69 216 PHE A C 1
ATOM 1714 O O . PHE A 1 216 ? -22.527 6.783 16.236 1.00 89.69 216 PHE A O 1
ATOM 1721 N N . PRO A 1 217 ? -23.098 6.098 18.310 1.00 89.38 217 PRO A N 1
ATOM 1722 C CA . PRO A 1 217 ? -22.661 7.325 18.960 1.00 89.38 217 PRO A CA 1
ATOM 1723 C C . PRO A 1 217 ? -21.170 7.576 18.719 1.00 89.38 217 PRO A C 1
ATOM 1725 O O . PRO A 1 217 ? -20.332 6.693 18.900 1.00 89.38 217 PRO A O 1
ATOM 1728 N N . THR A 1 218 ? -20.839 8.804 18.330 1.00 89.62 218 THR A N 1
ATOM 1729 C CA . THR A 1 218 ? -19.450 9.240 18.199 1.00 89.62 218 THR A CA 1
ATOM 1730 C C . THR A 1 218 ? -18.798 9.305 19.574 1.00 89.62 218 THR A C 1
ATOM 1732 O O . THR A 1 218 ? -19.247 10.059 20.439 1.00 89.62 218 THR A O 1
ATOM 1735 N N . ASP A 1 219 ? -17.722 8.544 19.762 1.00 93.25 219 ASP A N 1
ATOM 1736 C CA . ASP A 1 219 ? -17.047 8.422 21.048 1.00 93.25 219 ASP A CA 1
ATOM 1737 C C . ASP A 1 219 ? -15.526 8.275 20.881 1.00 93.25 219 ASP A C 1
ATOM 1739 O O . ASP A 1 219 ? -15.095 7.544 19.988 1.00 93.25 219 ASP A O 1
ATOM 1743 N N . PRO A 1 220 ? -14.682 8.928 21.708 1.00 93.62 220 PRO A N 1
ATOM 1744 C CA . PRO A 1 220 ? -13.232 8.755 21.617 1.00 93.62 220 PRO A CA 1
ATOM 1745 C C . PRO A 1 220 ? -12.775 7.317 21.905 1.00 93.62 220 PRO A C 1
ATOM 1747 O O . PRO A 1 220 ? -11.683 6.949 21.472 1.00 93.62 220 PRO A O 1
ATOM 1750 N N . ASP A 1 221 ? -13.589 6.513 22.591 1.00 96.06 221 ASP A N 1
ATOM 1751 C CA . ASP A 1 221 ? -13.218 5.198 23.123 1.00 96.06 221 ASP A CA 1
ATOM 1752 C C . ASP A 1 221 ? -13.804 4.043 22.315 1.00 96.06 221 ASP A C 1
ATOM 1754 O O . ASP A 1 221 ? -13.515 2.879 22.587 1.00 96.06 221 ASP A O 1
ATOM 1758 N N . CYS A 1 222 ? -14.651 4.348 21.330 1.00 95.12 222 CYS A N 1
ATOM 1759 C CA . CYS A 1 222 ? -15.293 3.359 20.478 1.00 95.12 222 CYS A CA 1
ATOM 1760 C C . CYS A 1 222 ? -15.261 3.771 19.011 1.00 95.12 222 CYS A C 1
ATOM 1762 O O . CYS A 1 222 ? -15.531 4.913 18.650 1.00 95.12 222 CYS A O 1
ATOM 1764 N N . LEU A 1 223 ? -15.008 2.799 18.138 1.00 95.44 223 LEU A N 1
ATOM 1765 C CA . LEU A 1 223 ? -15.079 2.988 16.696 1.00 95.44 223 LEU A CA 1
ATOM 1766 C C . LEU A 1 223 ? -15.815 1.808 16.064 1.00 95.44 223 LEU A C 1
ATOM 1768 O O . LEU A 1 223 ? -15.267 0.708 15.976 1.00 95.44 223 LEU A O 1
ATOM 1772 N N . LEU A 1 224 ? -17.054 2.052 15.620 1.00 95.44 224 LEU A N 1
ATOM 1773 C CA . LEU A 1 224 ? -17.853 1.083 14.872 1.00 95.44 224 LEU A CA 1
ATOM 1774 C C . LEU A 1 224 ? -17.743 1.333 13.367 1.00 95.44 224 LEU A C 1
ATOM 1776 O O . LEU A 1 224 ? -18.155 2.380 12.856 1.00 95.44 224 LEU A O 1
ATOM 1780 N N . LEU A 1 225 ? -17.242 0.333 12.649 1.00 95.12 225 LEU A N 1
ATOM 1781 C CA . LEU A 1 225 ? -17.065 0.377 11.202 1.00 95.12 225 LEU A CA 1
ATOM 1782 C C . LEU A 1 225 ? -17.838 -0.751 10.530 1.00 95.12 225 LEU A C 1
ATOM 1784 O O . LEU A 1 225 ? -17.729 -1.913 10.908 1.00 95.12 225 LEU A O 1
ATOM 1788 N N . SER A 1 226 ? -18.592 -0.411 9.489 1.00 94.56 226 SER A N 1
ATOM 1789 C CA . SER A 1 226 ? -19.185 -1.381 8.573 1.00 94.56 226 SER A CA 1
ATOM 1790 C C . SER A 1 226 ? -18.192 -1.701 7.463 1.00 94.56 226 SER A C 1
ATOM 1792 O O . SER A 1 226 ? -17.846 -0.821 6.672 1.00 94.56 226 SER A O 1
ATOM 1794 N N . ILE A 1 227 ? -17.770 -2.962 7.383 1.00 94.81 227 ILE A N 1
ATOM 1795 C CA . ILE A 1 227 ? -16.839 -3.467 6.373 1.00 94.81 227 ILE A CA 1
ATOM 1796 C C . ILE A 1 227 ? -17.623 -4.344 5.398 1.00 94.81 227 ILE A C 1
ATOM 1798 O O . ILE A 1 227 ? -18.213 -5.353 5.787 1.00 94.81 227 ILE A O 1
ATOM 1802 N N . ARG A 1 228 ? -17.643 -3.964 4.117 1.00 94.75 228 ARG A N 1
ATOM 1803 C CA . ARG A 1 228 ? -18.339 -4.697 3.048 1.00 94.75 228 ARG A CA 1
ATOM 1804 C C . ARG A 1 228 ? -17.381 -5.082 1.928 1.00 94.75 228 ARG A C 1
ATOM 1806 O O . ARG A 1 228 ? -16.724 -4.230 1.337 1.00 94.75 228 ARG A O 1
ATOM 1813 N N . THR A 1 229 ? -17.345 -6.367 1.603 1.00 90.50 229 THR A N 1
ATOM 1814 C CA . THR A 1 229 ? -16.685 -6.923 0.415 1.00 90.50 229 THR A CA 1
ATOM 1815 C C . THR A 1 229 ? -17.742 -7.334 -0.621 1.00 90.50 229 THR A C 1
ATOM 1817 O O . THR A 1 229 ? -18.939 -7.154 -0.394 1.00 90.50 229 THR A O 1
ATOM 1820 N N . ARG A 1 230 ? -17.336 -7.890 -1.774 1.00 86.69 230 ARG A N 1
ATOM 1821 C CA . ARG A 1 230 ? -18.240 -8.208 -2.905 1.00 86.69 230 ARG A CA 1
ATOM 1822 C C . ARG A 1 230 ? -19.405 -9.161 -2.584 1.00 86.69 230 ARG A C 1
ATOM 1824 O O . ARG A 1 230 ? -20.341 -9.216 -3.370 1.00 86.69 230 ARG A O 1
ATOM 1831 N N . GLY A 1 231 ? -19.370 -9.894 -1.473 1.00 86.75 231 GLY A N 1
ATOM 1832 C CA . GLY A 1 231 ? -20.447 -10.823 -1.100 1.00 86.75 231 GLY A CA 1
ATOM 1833 C C . GLY A 1 231 ? -20.671 -10.987 0.400 1.00 86.75 231 GLY A C 1
ATOM 1834 O O . GLY A 1 231 ? -21.519 -11.776 0.805 1.00 86.75 231 GLY A O 1
ATOM 1835 N N . PHE A 1 232 ? -19.925 -10.265 1.237 1.00 90.88 232 PHE A N 1
ATOM 1836 C CA . PHE A 1 232 ? -20.011 -10.392 2.685 1.00 90.88 232 PHE A CA 1
ATOM 1837 C C . PHE A 1 232 ? -19.840 -9.032 3.351 1.00 90.88 232 PHE A C 1
ATOM 1839 O O . PHE A 1 232 ? -18.998 -8.229 2.950 1.00 90.88 232 PHE A O 1
ATOM 1846 N N . GLY A 1 233 ? -20.648 -8.780 4.374 1.00 92.50 233 GLY A N 1
ATOM 1847 C CA . GLY A 1 233 ? -20.574 -7.574 5.180 1.00 92.50 233 GLY A CA 1
ATOM 1848 C C . GLY A 1 233 ? -20.650 -7.922 6.655 1.00 92.50 233 GLY A C 1
ATOM 1849 O O . GLY A 1 233 ? -21.456 -8.769 7.049 1.00 92.50 233 GLY A O 1
ATOM 1850 N N . PHE A 1 234 ? -19.818 -7.260 7.445 1.00 94.25 234 PHE A N 1
ATOM 1851 C CA . PHE A 1 234 ? -19.787 -7.379 8.896 1.00 94.25 234 PHE A CA 1
ATOM 1852 C C . PHE A 1 234 ? -19.467 -6.020 9.522 1.00 94.25 234 PHE A C 1
ATOM 1854 O O . PHE A 1 234 ? -19.014 -5.096 8.839 1.00 94.25 234 PHE A O 1
ATOM 1861 N N . GLN A 1 235 ? -19.726 -5.891 10.817 1.00 94.62 235 GLN A N 1
ATOM 1862 C CA . GLN A 1 235 ? -19.312 -4.736 11.605 1.00 94.62 235 GLN A CA 1
ATOM 1863 C C . GLN A 1 235 ? -18.068 -5.076 12.424 1.00 94.62 235 GLN A C 1
ATOM 1865 O O . GLN A 1 235 ? -17.900 -6.208 12.870 1.00 94.62 235 GLN A O 1
ATOM 1870 N N . LEU A 1 236 ? -17.201 -4.095 12.633 1.00 95.94 236 LEU A N 1
ATOM 1871 C CA . LEU A 1 236 ? -16.061 -4.184 13.533 1.00 95.94 236 LEU A CA 1
ATOM 1872 C C . LEU A 1 236 ? -16.186 -3.065 14.558 1.00 95.94 236 LEU A C 1
ATOM 1874 O O . LEU A 1 236 ? -16.213 -1.892 14.185 1.00 95.94 236 LEU A O 1
ATOM 1878 N N . LEU A 1 237 ? -16.285 -3.443 15.829 1.00 96.44 237 LEU A N 1
ATOM 1879 C CA . LEU A 1 237 ? -16.350 -2.538 16.967 1.00 96.44 237 LEU A CA 1
ATOM 1880 C C . LEU A 1 237 ? -15.023 -2.614 17.724 1.00 96.44 237 LEU A C 1
ATOM 1882 O O . LEU A 1 237 ? -14.750 -3.625 18.368 1.00 96.44 237 LEU A O 1
ATOM 1886 N N . ASN A 1 238 ? -14.210 -1.561 17.613 1.00 97.44 238 ASN A N 1
ATOM 1887 C CA . ASN A 1 238 ? -12.989 -1.390 18.400 1.00 97.44 238 ASN A CA 1
ATOM 1888 C C . ASN A 1 238 ? -13.306 -0.598 19.676 1.00 97.44 238 ASN A C 1
ATOM 1890 O O . ASN A 1 238 ? -13.857 0.499 19.566 1.00 97.44 238 ASN A O 1
ATOM 1894 N N . ILE A 1 239 ? -12.959 -1.143 20.843 1.00 96.44 239 ILE A N 1
ATOM 1895 C CA . ILE A 1 239 ? -13.274 -0.585 22.166 1.00 96.44 239 ILE A CA 1
ATOM 1896 C C . ILE A 1 239 ? -11.987 -0.347 22.963 1.00 96.44 239 ILE A C 1
ATOM 1898 O O . ILE A 1 239 ? -11.073 -1.173 22.960 1.00 96.44 239 ILE A O 1
ATOM 1902 N N . TYR A 1 240 ? -11.952 0.764 23.690 1.00 97.25 240 TYR A N 1
ATOM 1903 C CA . TYR A 1 240 ? -11.064 0.971 24.825 1.00 97.25 240 TYR A CA 1
ATOM 1904 C C . TYR A 1 240 ? -11.908 1.190 26.087 1.00 97.25 240 TYR A C 1
ATOM 1906 O O . TYR A 1 240 ? -12.631 2.180 26.198 1.00 97.25 240 TYR A O 1
ATOM 1914 N N . GLU A 1 241 ? -11.887 0.236 27.015 1.00 95.44 241 GLU A N 1
ATOM 1915 C CA . GLU A 1 241 ? -12.769 0.238 28.186 1.00 95.44 241 GLU A CA 1
ATOM 1916 C C . GLU A 1 241 ? -12.166 1.032 29.351 1.00 95.44 241 GLU A C 1
ATOM 1918 O O . GLU A 1 241 ? -11.381 0.524 30.154 1.00 95.44 241 GLU A O 1
ATOM 1923 N N . GLU A 1 242 ? -12.558 2.298 29.475 1.00 94.75 242 GLU A N 1
ATOM 1924 C CA . GLU A 1 242 ? -12.013 3.225 30.468 1.00 94.75 242 GLU A CA 1
ATOM 1925 C C . GLU A 1 242 ? -13.057 4.281 30.866 1.00 94.75 242 GLU A C 1
ATOM 1927 O O . GLU A 1 242 ? -14.078 4.451 30.199 1.00 94.75 242 GLU A O 1
ATOM 1932 N N . ALA A 1 243 ? -12.828 4.994 31.968 1.00 93.44 243 ALA A N 1
ATOM 1933 C CA . ALA A 1 243 ? -13.634 6.143 32.360 1.00 93.44 243 ALA A CA 1
ATOM 1934 C C . ALA A 1 243 ? -13.660 7.225 31.262 1.00 93.44 243 ALA A C 1
ATOM 1936 O O . ALA A 1 243 ? -12.644 7.515 30.619 1.00 93.44 243 ALA A O 1
ATOM 1937 N N . SER A 1 244 ? -14.835 7.828 31.058 1.00 90.69 244 SER A N 1
ATOM 1938 C CA . SER A 1 244 ? -15.084 8.926 30.114 1.00 90.69 244 SER A CA 1
ATOM 1939 C C . SER A 1 244 ? -14.069 10.062 30.271 1.00 90.69 244 SER A C 1
ATOM 1941 O O . SER A 1 244 ? -13.900 10.605 31.358 1.00 90.69 244 SER A O 1
ATOM 1943 N N . LEU A 1 245 ? -13.453 10.506 29.172 1.00 88.00 245 LEU A N 1
ATOM 1944 C CA . LEU A 1 245 ? -12.612 11.714 29.182 1.00 88.00 245 LEU A CA 1
ATOM 1945 C C . LEU A 1 245 ? -13.414 13.014 29.390 1.00 88.00 245 LEU A C 1
ATOM 1947 O O . LEU A 1 245 ? -12.808 14.060 29.611 1.00 88.00 245 LEU A O 1
ATOM 1951 N N . ARG A 1 246 ? -14.754 12.975 29.294 1.00 84.44 246 ARG A N 1
ATOM 1952 C CA . ARG A 1 246 ? -15.620 14.146 29.530 1.00 84.44 246 ARG A CA 1
ATOM 1953 C C . ARG A 1 246 ? -15.932 14.339 31.004 1.00 84.44 246 ARG A C 1
ATOM 1955 O O . ARG A 1 246 ? -15.731 15.424 31.536 1.00 84.44 246 ARG A O 1
ATOM 1962 N N . ASP A 1 247 ? -16.477 13.297 31.619 1.00 84.25 247 ASP A N 1
ATOM 1963 C CA . ASP A 1 247 ? -17.048 13.345 32.968 1.00 84.25 247 ASP A CA 1
ATOM 1964 C C . ASP A 1 247 ? -16.274 12.491 33.981 1.00 84.25 247 ASP A C 1
ATOM 1966 O O . ASP A 1 247 ? -16.362 12.757 35.174 1.00 84.25 247 ASP A O 1
ATOM 1970 N N . GLY A 1 248 ? -15.490 11.504 33.533 1.00 81.38 248 GLY A N 1
ATOM 1971 C CA . GLY A 1 248 ? -14.711 10.609 34.393 1.00 81.38 248 GLY A CA 1
ATOM 1972 C C . GLY A 1 248 ? -15.530 9.596 35.197 1.00 81.38 248 GLY A C 1
ATOM 1973 O O . GLY A 1 248 ? -14.956 8.890 36.021 1.00 81.38 248 GLY A O 1
ATOM 1974 N N . LEU A 1 249 ? -16.848 9.511 34.997 1.00 77.44 249 LEU A N 1
ATOM 1975 C CA . LEU A 1 249 ? -17.748 8.774 35.890 1.00 77.44 249 LEU A CA 1
ATOM 1976 C C . LEU A 1 249 ? -18.204 7.437 35.309 1.00 77.44 249 LEU A C 1
ATOM 1978 O O . LEU A 1 249 ? -18.295 6.450 36.037 1.00 77.44 249 LEU A O 1
ATOM 1982 N N . ALA A 1 250 ? -18.500 7.388 34.010 1.00 87.69 250 ALA A N 1
ATOM 1983 C CA . ALA A 1 250 ? -19.010 6.179 33.369 1.00 87.69 250 ALA A CA 1
ATOM 1984 C C . ALA A 1 250 ? -17.959 5.537 32.454 1.00 87.69 250 ALA A C 1
ATOM 1986 O O . ALA A 1 250 ? -17.349 6.215 31.620 1.00 87.69 250 ALA A O 1
ATOM 1987 N N . ARG A 1 251 ? -17.768 4.216 32.599 1.00 93.12 251 ARG A N 1
ATOM 1988 C CA . ARG A 1 251 ? -16.901 3.433 31.708 1.00 93.12 251 ARG A CA 1
ATOM 1989 C C . ARG A 1 251 ? -17.547 3.215 30.338 1.00 93.12 251 ARG A C 1
ATOM 1991 O O . ARG A 1 251 ? -18.776 3.245 30.212 1.00 93.12 251 ARG A O 1
ATOM 1998 N N . THR A 1 252 ? -16.722 2.996 29.321 1.00 93.81 252 THR A N 1
ATOM 1999 C CA . THR A 1 252 ? -17.117 2.909 27.909 1.00 93.81 252 THR A CA 1
ATOM 2000 C C . THR A 1 252 ? -18.240 1.901 27.629 1.00 93.81 252 THR A C 1
ATOM 2002 O O . THR A 1 252 ? -19.230 2.252 26.987 1.00 93.81 252 THR A O 1
ATOM 2005 N N . ILE A 1 253 ? -18.147 0.664 28.116 1.00 92.31 253 ILE A N 1
ATOM 2006 C CA . ILE A 1 253 ? -19.092 -0.416 27.809 1.00 92.31 253 ILE A CA 1
ATOM 2007 C C . ILE A 1 253 ? -20.494 -0.100 28.345 1.00 92.31 253 ILE A C 1
ATOM 2009 O O . ILE A 1 253 ? -21.431 -0.100 27.538 1.00 92.31 253 ILE A O 1
ATOM 2013 N N . PRO A 1 254 ? -20.684 0.228 29.642 1.00 92.19 254 PRO A N 1
ATOM 2014 C CA . PRO A 1 254 ? -21.988 0.654 30.147 1.00 92.19 254 PRO A CA 1
ATOM 2015 C C . PRO A 1 254 ? -22.527 1.919 29.475 1.00 92.19 254 PRO A C 1
ATOM 2017 O O . PRO A 1 254 ? -23.732 2.026 29.257 1.00 92.19 254 PRO A O 1
ATOM 2020 N N . ARG A 1 255 ? -21.649 2.877 29.150 1.00 91.56 255 ARG A N 1
ATOM 2021 C CA . ARG A 1 255 ? -22.028 4.192 28.609 1.00 91.56 255 ARG A CA 1
ATOM 2022 C C . ARG A 1 255 ? -22.418 4.157 27.132 1.00 91.56 255 ARG A C 1
ATOM 2024 O O . ARG A 1 255 ? -23.287 4.919 26.722 1.00 91.56 255 ARG A O 1
ATOM 2031 N N . VAL A 1 256 ? -21.758 3.317 26.336 1.00 91.50 256 VAL A N 1
ATOM 2032 C CA . VAL A 1 256 ? -21.808 3.369 24.864 1.00 91.50 256 VAL A CA 1
ATOM 2033 C C . VAL A 1 256 ? -22.284 2.047 24.269 1.00 91.50 256 VAL A C 1
ATOM 2035 O O . VAL A 1 256 ? -23.201 2.027 23.450 1.00 91.50 256 VAL A O 1
ATOM 2038 N N . VAL A 1 257 ? -21.685 0.930 24.685 1.00 90.88 257 VAL A N 1
ATOM 2039 C CA . VAL A 1 257 ? -21.855 -0.365 24.006 1.00 90.88 257 VAL A CA 1
ATOM 2040 C C . VAL A 1 257 ? -23.167 -1.049 24.391 1.00 90.88 257 VAL A C 1
ATOM 2042 O O . VAL A 1 257 ? -23.913 -1.475 23.508 1.00 90.88 257 VAL A O 1
ATOM 2045 N N . LEU A 1 258 ? -23.474 -1.140 25.691 1.00 90.38 258 LEU A N 1
ATOM 2046 C CA . LEU A 1 258 ? -24.709 -1.775 26.171 1.00 90.38 258 LEU A CA 1
ATOM 2047 C C . LEU A 1 258 ? -25.982 -1.053 25.683 1.00 90.38 258 LEU A C 1
ATOM 2049 O O . LEU A 1 258 ? -26.897 -1.749 25.238 1.00 90.38 258 LEU A O 1
ATOM 2053 N N . PRO A 1 259 ? -26.061 0.297 25.681 1.00 90.88 259 PRO A N 1
ATOM 2054 C CA . PRO A 1 259 ? -27.233 1.009 25.168 1.00 90.88 259 PRO A CA 1
ATOM 2055 C C . PRO A 1 259 ? -27.443 0.857 23.657 1.00 90.88 259 PRO A C 1
ATOM 2057 O O . PRO A 1 259 ? -28.583 0.868 23.201 1.00 90.88 259 PRO A O 1
ATOM 2060 N N . PHE A 1 260 ? -26.366 0.719 22.873 1.00 86.75 260 PHE A N 1
ATOM 2061 C CA . PHE A 1 260 ? -26.451 0.640 21.410 1.00 86.75 260 PHE A CA 1
ATOM 2062 C C . PHE A 1 260 ? -26.985 -0.708 20.894 1.00 86.75 260 PHE A C 1
ATOM 2064 O O . PHE A 1 260 ? -27.519 -0.751 19.790 1.00 86.75 260 PHE A O 1
ATOM 2071 N N . GLN A 1 261 ? -26.869 -1.787 21.681 1.00 78.88 261 GLN A N 1
ATOM 2072 C CA . GLN A 1 261 ? -27.193 -3.169 21.290 1.00 78.88 261 GLN A CA 1
ATOM 2073 C C . GLN A 1 261 ? -26.468 -3.622 20.008 1.00 78.88 261 GLN A C 1
ATOM 2075 O O . GLN A 1 261 ? -26.920 -3.419 18.881 1.00 78.88 261 GLN A O 1
ATOM 2080 N N . VAL A 1 262 ? -25.322 -4.286 20.180 1.00 82.75 262 VAL A N 1
ATOM 2081 C CA . VAL A 1 262 ? -24.486 -4.765 19.069 1.00 82.75 262 VAL A CA 1
ATOM 2082 C C . VAL A 1 262 ? -25.277 -5.682 18.124 1.00 82.75 262 VAL A C 1
ATOM 2084 O O . VAL A 1 262 ? -25.885 -6.665 18.543 1.00 82.75 262 VAL A O 1
ATOM 2087 N N . GLN A 1 263 ? -25.247 -5.368 16.827 1.00 82.62 263 GLN A N 1
ATOM 2088 C CA . GLN A 1 263 ? -25.992 -6.104 15.806 1.00 82.62 263 GLN A CA 1
ATOM 2089 C C . GLN A 1 263 ? -25.358 -7.473 15.501 1.00 82.62 263 GLN A C 1
ATOM 2091 O O . GLN A 1 263 ? -24.167 -7.705 15.728 1.00 82.62 263 GLN A O 1
ATOM 2096 N N . SER A 1 264 ? -26.141 -8.386 14.915 1.00 81.38 264 SER A N 1
ATOM 2097 C CA . SER A 1 264 ? -25.625 -9.660 14.392 1.00 81.38 264 SER A CA 1
ATOM 2098 C C . SER A 1 264 ? -24.536 -9.433 13.331 1.00 81.38 264 SER A C 1
ATOM 2100 O O . SER A 1 264 ? -24.665 -8.513 12.525 1.00 81.38 264 SER A O 1
ATOM 2102 N N . LYS A 1 265 ? -23.529 -10.321 13.264 1.00 92.44 265 LYS A N 1
ATOM 2103 C CA . LYS A 1 265 ? -22.339 -10.210 12.384 1.00 92.44 265 LYS A CA 1
ATOM 2104 C C . LYS A 1 265 ? -21.411 -9.045 12.756 1.00 92.44 265 LYS A C 1
ATOM 2106 O O . LYS A 1 265 ? -20.921 -8.333 11.879 1.00 92.44 265 LYS A O 1
ATOM 2111 N N . THR A 1 266 ? -21.149 -8.886 14.049 1.00 93.81 266 THR A N 1
ATOM 2112 C CA . THR A 1 266 ? -20.179 -7.914 14.563 1.00 93.81 266 THR A CA 1
ATOM 2113 C C . THR A 1 266 ? -18.992 -8.629 15.188 1.00 93.81 266 THR A C 1
ATOM 2115 O O . THR A 1 266 ? -19.169 -9.539 15.994 1.00 93.81 266 THR A O 1
ATOM 2118 N N . ILE A 1 267 ? -17.785 -8.203 14.830 1.00 95.44 267 ILE A N 1
ATOM 2119 C CA . ILE A 1 267 ? -16.565 -8.528 15.559 1.00 95.44 267 ILE A CA 1
ATOM 2120 C C . ILE A 1 267 ? -16.379 -7.440 16.610 1.00 95.44 267 ILE A C 1
ATOM 2122 O O . ILE A 1 267 ? -16.211 -6.271 16.263 1.00 95.44 267 ILE A O 1
ATOM 2126 N N . VAL A 1 268 ? -16.420 -7.827 17.881 1.00 94.38 268 VAL A N 1
ATOM 2127 C CA . VAL A 1 268 ? -16.108 -6.941 19.004 1.00 94.38 268 VAL A CA 1
ATOM 2128 C C . VAL A 1 268 ? -14.695 -7.260 19.460 1.00 94.38 268 VAL A C 1
ATOM 2130 O O . VAL A 1 268 ? -14.375 -8.417 19.727 1.00 94.38 268 VAL A O 1
ATOM 2133 N N . LEU A 1 269 ? -13.844 -6.245 19.500 1.00 95.44 269 LEU A N 1
ATOM 2134 C CA . LEU A 1 269 ? -12.447 -6.366 19.894 1.00 95.44 269 LEU A CA 1
ATOM 2135 C C . LEU A 1 269 ? -12.013 -5.094 20.610 1.00 95.44 269 LEU A C 1
ATOM 2137 O O . LEU A 1 269 ? -12.627 -4.038 20.450 1.00 95.44 269 LEU A O 1
ATOM 2141 N N . GLY A 1 270 ? -10.940 -5.177 21.379 1.00 95.38 270 GLY A N 1
ATOM 2142 C CA . GLY A 1 270 ? -10.486 -4.030 22.139 1.00 95.38 270 GLY A CA 1
ATOM 2143 C C . GLY A 1 270 ? -9.596 -4.405 23.300 1.00 95.38 270 GLY A C 1
ATOM 2144 O O . GLY A 1 270 ? -9.336 -5.583 23.545 1.00 95.38 270 GLY A O 1
ATOM 2145 N N . ASP A 1 271 ? -9.199 -3.373 24.027 1.00 95.19 271 ASP A N 1
ATOM 2146 C CA . ASP A 1 271 ? -8.697 -3.516 25.383 1.00 95.19 271 ASP A CA 1
ATOM 2147 C C . ASP A 1 271 ? -9.871 -3.288 26.338 1.00 95.19 271 ASP A C 1
ATOM 2149 O O . ASP A 1 271 ? -10.438 -2.193 26.418 1.00 95.19 271 ASP A O 1
ATOM 2153 N N . PHE A 1 272 ? -10.279 -4.366 27.005 1.00 92.62 272 PHE A N 1
ATOM 2154 C CA . PHE A 1 272 ? -11.417 -4.376 27.916 1.00 92.62 272 PHE A CA 1
ATOM 2155 C C . PHE A 1 272 ? -11.030 -3.980 29.347 1.00 92.62 272 PHE A C 1
ATOM 2157 O O . PHE A 1 272 ? -11.927 -3.876 30.188 1.00 92.62 272 PHE A O 1
ATOM 2164 N N . ASN A 1 273 ? -9.732 -3.793 29.649 1.00 90.75 273 ASN A N 1
ATOM 2165 C CA . ASN A 1 273 ? -9.230 -3.468 30.991 1.00 90.75 273 ASN A CA 1
ATOM 2166 C C . ASN A 1 273 ? -9.937 -4.283 32.094 1.00 90.75 273 ASN A C 1
ATOM 2168 O O . ASN A 1 273 ? -10.388 -3.743 33.110 1.00 90.75 273 ASN A O 1
ATOM 2172 N N . THR A 1 274 ? -10.157 -5.572 31.821 1.00 85.12 274 THR A N 1
ATOM 2173 C CA . THR A 1 274 ? -10.967 -6.475 32.639 1.00 85.12 274 THR A CA 1
ATOM 2174 C C . THR A 1 274 ? -10.423 -7.887 32.511 1.00 85.12 274 THR A C 1
ATOM 2176 O O . THR A 1 274 ? -10.289 -8.413 31.408 1.00 85.12 274 THR A O 1
ATOM 2179 N N . HIS A 1 275 ? -10.198 -8.527 33.653 1.00 82.81 275 HIS A N 1
ATOM 2180 C CA . HIS A 1 275 ? -9.926 -9.956 33.722 1.00 82.81 275 HIS A CA 1
ATOM 2181 C C . HIS A 1 275 ? -11.249 -10.722 33.811 1.00 82.81 275 HIS A C 1
ATOM 2183 O O . HIS A 1 275 ? -12.112 -10.384 34.624 1.00 82.81 275 HIS A O 1
ATOM 2189 N N . HIS A 1 276 ? -11.418 -11.757 32.987 1.00 81.94 276 HIS A N 1
ATOM 2190 C CA . HIS A 1 276 ? -12.528 -12.700 33.121 1.00 81.94 276 HIS A CA 1
ATOM 2191 C C . HIS A 1 276 ? -11.987 -14.127 33.006 1.00 81.94 276 HIS A C 1
ATOM 2193 O O . HIS A 1 276 ? -11.343 -14.431 32.000 1.00 81.94 276 HIS A O 1
ATOM 2199 N N . PRO A 1 277 ? -12.349 -15.045 33.919 1.00 86.88 277 PRO A N 1
ATOM 2200 C CA . PRO A 1 277 ? -11.853 -16.428 33.913 1.00 86.88 277 PRO A CA 1
ATOM 2201 C C . PRO A 1 277 ? -12.133 -17.251 32.642 1.00 86.88 277 PRO A C 1
ATOM 2203 O O . PRO A 1 277 ? -11.682 -18.382 32.526 1.00 86.88 277 PRO A O 1
ATOM 2206 N N . LEU A 1 278 ? -12.937 -16.732 31.706 1.00 81.25 278 LEU A N 1
ATOM 2207 C CA . LEU A 1 278 ? -13.315 -17.443 30.476 1.00 81.25 278 LEU A CA 1
ATOM 2208 C C . LEU A 1 278 ? -12.416 -17.093 29.288 1.00 81.25 278 LEU A C 1
ATOM 2210 O O . LEU A 1 278 ? -12.362 -17.861 28.333 1.00 81.25 278 LEU A O 1
ATOM 2214 N N . TRP A 1 279 ? -11.749 -15.940 29.320 1.00 80.31 279 TRP A N 1
ATOM 2215 C CA . TRP A 1 279 ? -10.865 -15.480 28.244 1.00 80.31 279 TRP A CA 1
ATOM 2216 C C . TRP A 1 279 ? -9.452 -15.134 28.728 1.00 80.31 279 TRP A C 1
ATOM 2218 O O . TRP A 1 279 ? -8.595 -14.815 27.912 1.00 80.31 279 TRP A O 1
ATOM 2228 N N . ASP A 1 280 ? -9.228 -15.224 30.039 1.00 74.81 280 ASP A N 1
ATOM 2229 C CA . ASP A 1 280 ? -7.942 -15.082 30.718 1.00 74.81 280 ASP A CA 1
ATOM 2230 C C . ASP A 1 280 ? -7.921 -16.051 31.926 1.00 74.81 280 ASP A C 1
ATOM 2232 O O . ASP A 1 280 ? -8.188 -15.627 33.056 1.00 74.81 280 ASP A O 1
ATOM 2236 N N . PRO A 1 281 ? -7.816 -17.374 31.663 1.00 62.59 281 PRO A N 1
ATOM 2237 C CA . PRO A 1 281 ? -7.920 -18.441 32.665 1.00 62.59 281 PRO A CA 1
ATOM 2238 C C . PRO A 1 281 ? -6.648 -18.667 33.496 1.00 62.59 281 PRO A C 1
ATOM 2240 O O . PRO A 1 281 ? -5.535 -18.381 33.001 1.00 62.59 281 PRO A O 1
#

Foldseek 3Di:
DDDPALVVCVVVCVVCVVVDDDDDDDHPADWFKKKWWFAFPPDDQVCFQVQQCVQPPPAGWDDTKDFPDDPVVCPPDGIGMIMTIDRDPVNLVVPQVDFTADPNDRIHMGGDDFAPQADAAQFDRHGGDHVVPDPDFGAELPPRDRDHHDDDQKDKAFQADWQADPVDRQFNADDRIDGDDGPQWDKDAFHDRGAARIIMTGGPPPQWDKDFDPLFDGASFWTWIWIDHPPDIAIEIEGDFAAHPPPRPDTCCVVGVVVSDDDPRYDYDYHNVDDDPVVHD

pLDDT: mean 88.41, std 6.85, range [48.81, 97.44]

Organism: NCBI:txid1176131

Secondary structure (DSSP, 8-state):
-----HHHHHHTHHHHTTTS--S-----PPPEEEEEEEEETTS-TTTHHHHHHHHSTT---EEEEEESS-HHHHTT-SEEEEEEEESSHHHHHHHHHSPEEETTEEEEEEE-----TTPBPTTT--BSS-GGG--SPP--TTT--SSPPP--SEEEEES---B--SS-TT---SS--B-S--TTEEEE---SSSPPSEEEEEETT---EEEE-TTSPPBTTEEEEEEE-SS-EEEEEEEE--B-TTTSSSBHIIIIIHHH-PPSSEEEEEE-----TTT--

InterPro domains:
  IPR036691 Endonuclease/exonuclease/phosphatase superfamily [G3DSA:3.60.10.10] (134-281)
  IPR036691 Endonuclease/exonuclease/phosphatase superfamily [SSF56219] (149-280)